Protein AF-A0A6P0I4C7-F1 (afdb_monomer_lite)

Secondary structure (DSSP, 8-state):
-HHHHHHHHHHHHHHHHHHHHHHHHHHHHHHHHHTT--S-HHHHHHHHHHHHHHHHHHHHHHHHHHHHHHHHHHHHHHHHHHHHHHHHHHHHHHHHTTT-S-TTGGGHHHHHHHHHHHHHHHHHHS-HHHHHHHHHHHHHHHHHHHHHHHTT-SGGG--TT---HHHHHHHHHHHHHHHHHHHHHHHHHHHHHHHHHHHHHHHHHHHHHHHHHHHHHHT--

Foldseek 3Di:
DVVVVVVVVVVVVVVVVVVVLVVLLVLLVLLLVVLVQDPDPLSVVLSVLSSVLLVVLVVLLVVLVVLLVVLVVLLVVLVVLLVCLVVVLVVLVVVVVVPPVDVVSVCSNVVSVVVSVVSVCVCVLDVSVVSNVLSVVLSVVSVVLNVCQSVVVDVLNPLNVDPDSVVSSVSSVSSSVVSSVVNVVSVVCSVVVVVVVNVVVVVVVVVVVVVVVVVVVVVVD

Structure (mmCIF, N/CA/C/O backbone):
data_AF-A0A6P0I4C7-F1
#
_entry.id   AF-A0A6P0I4C7-F1
#
loop_
_atom_site.group_PDB
_atom_site.id
_atom_site.type_symbol
_atom_site.label_atom_id
_atom_site.label_alt_id
_atom_site.label_comp_id
_atom_site.label_asym_id
_atom_site.label_entity_id
_atom_site.label_seq_id
_atom_site.pdbx_PDB_ins_code
_atom_site.Cartn_x
_atom_site.Cartn_y
_atom_site.Cartn_z
_atom_site.occupancy
_atom_site.B_iso_or_equiv
_atom_site.auth_seq_id
_atom_site.auth_comp_id
_atom_site.auth_asym_id
_atom_site.auth_atom_id
_atom_site.pdbx_PDB_model_num
ATOM 1 N N . PHE A 1 1 ? 16.450 1.595 28.516 1.00 70.50 1 PHE A N 1
ATOM 2 C CA . PHE A 1 1 ? 15.407 0.746 27.897 1.00 70.50 1 PHE A CA 1
ATOM 3 C C . PHE A 1 1 ? 14.773 1.360 26.647 1.00 70.50 1 PHE A C 1
ATOM 5 O O . PHE A 1 1 ? 14.849 0.726 25.605 1.00 70.50 1 PHE A O 1
ATOM 12 N N . ILE A 1 2 ? 14.229 2.585 26.688 1.00 78.19 2 ILE A N 1
ATOM 13 C CA . ILE A 1 2 ? 13.597 3.230 25.511 1.00 78.19 2 ILE A CA 1
ATOM 14 C C . ILE A 1 2 ? 14.575 3.403 24.336 1.00 78.19 2 ILE A C 1
ATOM 16 O O . ILE A 1 2 ? 14.236 3.060 23.210 1.00 78.19 2 ILE A O 1
ATOM 20 N N . PHE A 1 3 ? 15.813 3.837 24.595 1.00 83.62 3 PHE A N 1
ATOM 21 C CA . PHE A 1 3 ? 16.839 3.987 23.554 1.00 83.62 3 PHE A CA 1
ATOM 22 C C . PHE A 1 3 ? 17.173 2.666 22.837 1.00 83.62 3 PHE A C 1
ATOM 24 O O . PHE A 1 3 ? 17.192 2.624 21.614 1.00 83.62 3 PHE A O 1
ATOM 31 N N . LEU A 1 4 ? 17.349 1.566 23.581 1.00 80.75 4 LEU A N 1
ATOM 32 C CA . LEU A 1 4 ? 17.607 0.235 23.007 1.00 80.75 4 LEU A CA 1
ATOM 33 C C . LEU A 1 4 ? 16.419 -0.279 22.184 1.00 80.75 4 LEU A C 1
ATOM 35 O O . LEU A 1 4 ? 16.609 -0.869 21.124 1.00 80.75 4 LEU A O 1
ATOM 39 N N . TYR A 1 5 ? 15.192 -0.019 22.644 1.00 84.62 5 TYR A N 1
ATOM 40 C CA . TYR A 1 5 ? 13.978 -0.357 21.904 1.00 84.62 5 TYR A CA 1
ATOM 41 C C . TYR A 1 5 ? 13.869 0.434 20.590 1.00 84.62 5 TYR A C 1
ATOM 43 O O . TYR A 1 5 ? 13.580 -0.146 19.543 1.00 84.62 5 TYR A O 1
ATOM 51 N N . LEU A 1 6 ? 14.144 1.742 20.626 1.00 81.31 6 LEU A N 1
ATOM 52 C CA . LEU A 1 6 ? 14.145 2.594 19.435 1.00 81.31 6 LEU A CA 1
ATOM 53 C C . LEU A 1 6 ? 15.251 2.194 18.453 1.00 81.31 6 LEU A C 1
ATOM 55 O O . LEU A 1 6 ? 14.979 2.084 17.259 1.00 81.31 6 LEU A O 1
ATOM 59 N N . LEU A 1 7 ? 16.454 1.901 18.951 1.00 82.19 7 LEU A N 1
ATOM 60 C CA . LEU A 1 7 ? 17.586 1.471 18.134 1.00 82.19 7 LEU A CA 1
ATOM 61 C C . LEU A 1 7 ? 17.309 0.125 17.452 1.00 82.19 7 LEU A C 1
ATOM 63 O O . LEU A 1 7 ? 17.484 0.009 16.243 1.00 82.19 7 LEU A O 1
ATOM 67 N N . ASN A 1 8 ? 16.795 -0.868 18.186 1.00 82.94 8 ASN A N 1
ATOM 68 C CA . ASN A 1 8 ? 16.411 -2.164 17.617 1.00 82.94 8 ASN A CA 1
ATOM 69 C C . ASN A 1 8 ? 15.334 -2.004 16.531 1.00 82.94 8 ASN A C 1
ATOM 71 O O . ASN A 1 8 ? 15.443 -2.554 15.435 1.00 82.94 8 ASN A O 1
ATOM 75 N N . ARG A 1 9 ? 14.320 -1.173 16.795 1.00 77.75 9 ARG A N 1
ATOM 76 C CA . ARG A 1 9 ? 13.272 -0.870 15.817 1.00 77.75 9 ARG A CA 1
ATOM 77 C C . ARG A 1 9 ? 13.843 -0.206 14.561 1.00 77.75 9 ARG A C 1
ATOM 79 O O . ARG A 1 9 ? 13.437 -0.559 13.458 1.00 77.75 9 ARG A O 1
ATOM 86 N N . GLN A 1 10 ? 14.778 0.729 14.710 1.00 78.81 10 GLN A N 1
ATOM 87 C CA . GLN A 1 10 ? 15.405 1.420 13.584 1.00 78.81 10 GLN A CA 1
ATOM 88 C C . GLN A 1 10 ? 16.289 0.478 12.756 1.00 78.81 10 GLN A C 1
ATOM 90 O O . GLN A 1 10 ? 16.224 0.505 11.528 1.00 78.81 10 GLN A O 1
ATOM 95 N N . LEU A 1 11 ? 17.040 -0.411 13.408 1.00 76.44 11 LEU A N 1
ATOM 96 C CA . LEU A 1 11 ? 17.850 -1.431 12.738 1.00 76.44 11 LEU A CA 1
ATOM 97 C C . LEU A 1 11 ? 16.990 -2.399 11.919 1.00 76.44 11 LEU A C 1
ATOM 99 O O . LEU A 1 11 ? 17.310 -2.665 10.762 1.00 76.44 11 LEU A O 1
ATOM 103 N N . GLN A 1 12 ? 15.861 -2.863 12.462 1.00 76.38 12 GLN A N 1
ATOM 104 C CA . GLN A 1 12 ? 14.933 -3.723 11.720 1.00 76.38 12 GLN A CA 1
ATOM 105 C C . GLN A 1 12 ? 14.324 -3.023 10.498 1.00 76.38 12 GLN A C 1
ATOM 107 O O . GLN A 1 12 ? 14.185 -3.639 9.438 1.00 76.38 12 GLN A O 1
ATOM 112 N N . ILE A 1 13 ? 13.985 -1.735 10.622 1.00 80.31 13 ILE A N 1
ATOM 113 C CA . ILE A 1 13 ? 13.474 -0.934 9.501 1.00 80.31 13 ILE A CA 1
ATOM 114 C C . ILE A 1 13 ? 14.536 -0.824 8.402 1.00 80.31 13 ILE A C 1
ATOM 116 O O . ILE A 1 13 ? 14.233 -1.084 7.238 1.00 80.31 13 ILE A O 1
ATOM 120 N N . ASN A 1 14 ? 15.774 -0.495 8.775 1.00 75.75 14 ASN A N 1
ATOM 121 C CA . ASN A 1 14 ? 16.876 -0.333 7.830 1.00 75.75 14 ASN A CA 1
ATOM 122 C C . ASN A 1 14 ? 17.211 -1.648 7.117 1.00 75.75 14 ASN A C 1
ATOM 124 O O . ASN A 1 14 ? 17.322 -1.664 5.897 1.00 75.75 14 ASN A O 1
ATOM 128 N N . TYR A 1 15 ? 17.286 -2.762 7.849 1.00 72.00 15 TYR A N 1
ATOM 129 C CA . TYR A 1 15 ? 17.574 -4.075 7.270 1.00 72.00 15 TYR A CA 1
ATOM 130 C C . TYR A 1 15 ? 16.500 -4.516 6.266 1.00 72.00 15 TYR A C 1
ATOM 132 O O . TYR A 1 15 ? 16.805 -4.948 5.156 1.00 72.00 15 TYR A O 1
ATOM 140 N N . THR A 1 16 ? 15.227 -4.332 6.627 1.00 78.38 16 THR A N 1
ATOM 141 C CA . THR A 1 16 ? 14.104 -4.657 5.737 1.00 78.38 16 THR A CA 1
ATOM 142 C C . THR A 1 16 ? 14.121 -3.784 4.481 1.00 78.38 16 THR A C 1
ATOM 144 O O . THR A 1 16 ? 13.795 -4.265 3.398 1.00 78.38 16 THR A O 1
ATOM 147 N N . LYS A 1 17 ? 14.514 -2.510 4.607 1.00 80.69 17 LYS A N 1
ATOM 148 C CA . LYS A 1 17 ? 14.648 -1.593 3.471 1.00 80.69 17 LYS A CA 1
ATOM 149 C C . LYS A 1 17 ? 15.744 -2.055 2.509 1.00 80.69 17 LYS A C 1
ATOM 151 O O . LYS A 1 17 ? 15.470 -2.185 1.324 1.00 80.69 17 LYS A O 1
ATOM 156 N N . THR A 1 18 ? 16.926 -2.402 3.017 1.00 74.06 18 THR A N 1
ATOM 157 C CA . THR A 1 18 ? 18.046 -2.876 2.188 1.00 74.06 18 THR A CA 1
ATOM 158 C C . THR A 1 18 ? 17.711 -4.159 1.422 1.00 74.06 18 THR A C 1
ATOM 160 O O . THR A 1 18 ? 18.078 -4.285 0.258 1.00 74.06 18 THR A O 1
ATOM 163 N N . ILE A 1 19 ? 16.984 -5.100 2.037 1.00 78.12 19 ILE A N 1
ATOM 164 C CA . ILE A 1 19 ? 16.529 -6.325 1.351 1.00 78.12 19 ILE A CA 1
ATOM 165 C C . ILE A 1 19 ? 15.533 -6.006 0.232 1.00 78.12 19 ILE A C 1
ATOM 167 O O . ILE A 1 19 ? 15.574 -6.615 -0.832 1.00 78.12 19 ILE A O 1
ATOM 171 N N . LYS A 1 20 ? 14.623 -5.056 0.459 1.00 83.19 20 LYS A N 1
ATOM 172 C CA . LYS A 1 20 ? 13.663 -4.643 -0.570 1.00 83.19 20 LYS A CA 1
ATOM 173 C C . LYS A 1 20 ? 14.350 -3.936 -1.729 1.00 83.19 20 LYS A C 1
ATOM 175 O O . LYS A 1 20 ? 14.048 -4.241 -2.876 1.00 83.19 20 LYS A O 1
ATOM 180 N N . ASP A 1 21 ? 15.279 -3.031 -1.432 1.00 80.50 21 ASP A N 1
ATOM 181 C CA . ASP A 1 21 ? 16.041 -2.312 -2.452 1.00 80.50 21 ASP A CA 1
ATOM 182 C C . ASP A 1 21 ? 16.855 -3.302 -3.316 1.00 80.50 21 ASP A C 1
ATOM 184 O O . ASP A 1 21 ? 16.878 -3.177 -4.539 1.00 80.50 21 ASP A O 1
ATOM 188 N N . SER A 1 22 ? 17.437 -4.353 -2.720 1.00 78.44 22 SER A N 1
ATOM 189 C CA . SER A 1 22 ? 18.147 -5.388 -3.485 1.00 78.44 22 SER A CA 1
ATOM 190 C C . SER A 1 22 ? 17.223 -6.283 -4.323 1.00 78.44 22 SER A C 1
ATOM 192 O O . SER A 1 22 ? 17.582 -6.631 -5.449 1.00 78.44 22 SER A O 1
ATOM 194 N N . ASP A 1 23 ? 16.024 -6.623 -3.835 1.00 84.50 23 ASP A N 1
ATOM 195 C CA . ASP A 1 23 ? 15.021 -7.365 -4.618 1.00 84.50 23 ASP A CA 1
ATOM 196 C C . ASP A 1 23 ? 14.503 -6.543 -5.809 1.00 84.50 23 ASP A C 1
ATOM 198 O O . ASP A 1 23 ? 14.375 -7.062 -6.919 1.00 84.50 23 ASP A O 1
ATOM 202 N N . LEU A 1 24 ? 14.273 -5.240 -5.619 1.00 85.12 24 LEU A N 1
ATOM 203 C CA . LEU A 1 24 ? 13.885 -4.324 -6.696 1.00 85.12 24 LEU A CA 1
ATOM 204 C C . LEU A 1 24 ? 14.975 -4.210 -7.762 1.00 85.12 24 LEU A C 1
ATOM 206 O O . LEU A 1 24 ? 14.675 -4.312 -8.953 1.00 85.12 24 LEU A O 1
ATOM 210 N N . LEU A 1 25 ? 16.235 -4.076 -7.347 1.00 81.94 25 LEU A N 1
ATOM 211 C CA . LEU A 1 25 ? 17.374 -4.049 -8.261 1.00 81.94 25 LEU A CA 1
ATOM 212 C C . LEU A 1 25 ? 17.497 -5.366 -9.036 1.00 81.94 25 LEU A C 1
ATOM 214 O O . LEU A 1 25 ? 17.720 -5.359 -10.248 1.00 81.94 25 LEU A O 1
ATOM 218 N N . LYS A 1 26 ? 17.276 -6.506 -8.371 1.00 83.38 26 LYS A N 1
ATOM 219 C CA . LYS A 1 26 ? 17.231 -7.820 -9.023 1.00 83.38 26 LYS A CA 1
ATOM 220 C C . LYS A 1 26 ? 16.100 -7.898 -10.049 1.00 83.38 26 LYS A C 1
ATOM 222 O O . LYS A 1 26 ? 16.332 -8.387 -11.149 1.00 83.38 26 LYS A O 1
ATOM 227 N N . LYS A 1 27 ? 14.906 -7.391 -9.736 1.00 82.94 27 LYS A N 1
ATOM 228 C CA . LYS A 1 27 ? 13.758 -7.342 -10.661 1.00 82.94 27 LYS A CA 1
ATOM 229 C C . LYS A 1 27 ? 14.011 -6.432 -11.864 1.00 82.94 27 LYS A C 1
ATOM 231 O O . LYS A 1 27 ? 13.705 -6.827 -12.984 1.00 82.94 27 LYS A O 1
ATOM 236 N N . ALA A 1 28 ? 14.619 -5.266 -11.658 1.00 80.06 28 ALA A N 1
ATOM 237 C CA . ALA A 1 28 ? 15.010 -4.367 -12.744 1.00 80.06 28 ALA A CA 1
ATOM 238 C C . ALA A 1 28 ? 16.082 -5.001 -13.646 1.00 80.06 28 ALA A C 1
ATOM 240 O O . ALA A 1 28 ? 15.997 -4.936 -14.870 1.00 80.06 28 ALA A O 1
ATOM 241 N N . THR A 1 29 ? 17.046 -5.697 -13.042 1.00 77.75 29 THR A N 1
ATOM 242 C CA . THR A 1 29 ? 18.085 -6.435 -13.772 1.00 77.75 29 THR A CA 1
ATOM 243 C C . THR A 1 29 ? 17.492 -7.618 -14.541 1.00 77.75 29 THR A C 1
ATOM 245 O O . THR A 1 29 ? 17.863 -7.853 -15.685 1.00 77.75 29 THR A O 1
ATOM 248 N N . LEU A 1 30 ? 16.535 -8.348 -13.955 1.00 78.62 30 LEU A N 1
ATOM 249 C CA . LEU A 1 30 ? 15.786 -9.398 -14.652 1.00 78.62 30 LEU A CA 1
ATOM 250 C C . LEU A 1 30 ? 15.044 -8.828 -15.858 1.00 78.62 30 LEU A C 1
ATOM 252 O O . LEU A 1 30 ? 15.151 -9.396 -16.935 1.00 78.62 30 LEU A O 1
ATOM 256 N N . TYR A 1 31 ? 14.365 -7.692 -15.708 1.00 74.56 31 TYR A N 1
ATOM 257 C CA . TYR A 1 31 ? 13.727 -7.007 -16.828 1.00 74.56 31 TYR A CA 1
ATOM 258 C C . TYR A 1 31 ? 14.744 -6.699 -17.942 1.00 74.56 31 TYR A C 1
ATOM 260 O O . TYR A 1 31 ? 14.535 -7.112 -19.078 1.00 74.56 31 TYR A O 1
ATOM 268 N N . GLY A 1 32 ? 15.894 -6.094 -17.620 1.00 71.88 32 GLY A N 1
ATOM 269 C CA . GLY A 1 32 ? 16.967 -5.845 -18.595 1.00 71.88 32 GLY A CA 1
ATOM 270 C C . GLY A 1 32 ? 17.495 -7.117 -19.281 1.00 71.88 32 GLY A C 1
ATOM 271 O O . GLY A 1 32 ? 17.650 -7.146 -20.502 1.00 71.88 32 GLY A O 1
ATOM 272 N N . ASN A 1 33 ? 17.694 -8.195 -18.516 1.00 71.31 33 ASN A N 1
ATOM 273 C CA . ASN A 1 33 ? 18.202 -9.477 -19.012 1.00 71.31 33 ASN A CA 1
ATOM 274 C C . ASN A 1 33 ? 17.204 -10.207 -19.920 1.00 71.31 33 ASN A C 1
ATOM 276 O O . ASN A 1 33 ? 17.588 -10.704 -20.977 1.00 71.31 33 ASN A O 1
ATOM 280 N N . VAL A 1 34 ? 15.925 -10.272 -19.531 1.00 68.25 34 VAL A N 1
ATOM 281 C CA . VAL A 1 34 ? 14.869 -10.916 -20.336 1.00 68.25 34 VAL A CA 1
ATOM 282 C C . VAL A 1 34 ? 14.690 -10.167 -21.665 1.00 68.25 34 VAL A C 1
ATOM 284 O O . VAL A 1 34 ? 14.342 -10.765 -22.679 1.00 68.25 34 VAL A O 1
ATOM 287 N N . LEU A 1 35 ? 15.009 -8.874 -21.698 1.00 66.19 35 LEU A N 1
ATOM 288 C CA . LEU A 1 35 ? 14.927 -8.040 -22.895 1.00 66.19 35 LEU A CA 1
ATOM 289 C C . LEU A 1 35 ? 16.166 -8.084 -23.800 1.00 66.19 35 LEU A C 1
ATOM 291 O O . LEU A 1 35 ? 16.169 -7.418 -24.841 1.00 66.19 35 LEU A O 1
ATOM 295 N N . GLN A 1 36 ? 17.204 -8.844 -23.425 1.00 64.50 36 GLN A N 1
ATOM 296 C CA . GLN A 1 36 ? 18.492 -8.885 -24.131 1.00 64.50 36 GLN A CA 1
ATOM 297 C C . GLN A 1 36 ? 19.019 -7.474 -24.434 1.00 64.50 36 GLN A C 1
ATOM 299 O O . GLN A 1 36 ? 19.521 -7.196 -25.524 1.00 64.50 36 GLN A O 1
ATOM 304 N N . LEU A 1 37 ? 18.820 -6.547 -23.495 1.00 63.94 37 LEU A N 1
ATOM 305 C CA . LEU A 1 37 ? 19.334 -5.195 -23.618 1.00 63.94 37 LEU A CA 1
ATOM 306 C C . LEU A 1 37 ? 20.866 -5.292 -23.521 1.00 63.94 37 LEU A C 1
ATOM 308 O O . LEU A 1 37 ? 21.407 -5.587 -22.460 1.00 63.94 37 LEU A O 1
ATOM 312 N N . GLU A 1 38 ? 21.564 -5.105 -24.644 1.00 60.22 38 GLU A N 1
ATOM 313 C CA . GLU A 1 38 ? 23.033 -5.092 -24.707 1.00 60.22 38 GLU A CA 1
ATOM 314 C C . GLU A 1 38 ? 23.601 -4.050 -23.721 1.00 60.22 38 GLU A C 1
ATOM 316 O O . GLU A 1 38 ? 22.887 -3.122 -23.337 1.00 60.22 38 GLU A O 1
ATOM 321 N N . ASN A 1 39 ? 24.867 -4.151 -23.300 1.00 61.12 39 ASN A N 1
ATOM 322 C CA . ASN A 1 39 ? 25.491 -3.203 -22.359 1.00 61.12 39 ASN A CA 1
ATOM 323 C C . ASN A 1 39 ? 25.765 -1.825 -23.008 1.00 61.12 39 ASN A C 1
ATOM 325 O O . ASN A 1 39 ? 26.899 -1.361 -23.082 1.00 61.12 39 ASN A O 1
ATOM 329 N N . SER A 1 40 ? 24.714 -1.177 -23.503 1.00 64.19 40 SER A N 1
ATOM 330 C CA . SER A 1 40 ? 24.703 0.169 -24.058 1.00 64.19 40 SER A CA 1
ATOM 331 C C . SER A 1 40 ? 24.326 1.177 -22.964 1.00 64.19 40 SER A C 1
ATOM 333 O O . SER A 1 40 ? 23.489 0.867 -22.108 1.00 64.19 40 SER A O 1
ATOM 335 N N . PRO A 1 41 ? 24.875 2.406 -22.981 1.00 66.31 41 PRO A N 1
ATOM 336 C CA . PRO A 1 41 ? 24.501 3.468 -22.045 1.00 66.31 41 PRO A CA 1
ATOM 337 C C . PRO A 1 41 ? 22.988 3.729 -21.969 1.00 66.31 41 PRO A C 1
ATOM 339 O O . PRO A 1 41 ? 22.468 4.036 -20.898 1.00 66.31 41 PRO A O 1
ATOM 342 N N . GLU A 1 42 ? 22.268 3.563 -23.082 1.00 68.25 42 GLU A N 1
ATOM 343 C CA . GLU A 1 42 ? 20.809 3.715 -23.132 1.00 68.25 42 GLU A CA 1
ATOM 344 C C . GLU A 1 42 ? 20.080 2.629 -22.326 1.00 68.25 42 GLU A C 1
ATOM 346 O O . GLU A 1 42 ? 19.106 2.896 -21.624 1.00 68.25 42 GLU A O 1
ATOM 351 N N . ASN A 1 43 ? 20.603 1.409 -22.346 1.00 70.50 43 ASN A N 1
ATOM 352 C CA . ASN A 1 43 ? 20.012 0.259 -21.673 1.00 70.50 43 ASN A CA 1
ATOM 353 C C . ASN A 1 43 ? 20.226 0.300 -20.154 1.00 70.50 43 ASN A C 1
ATOM 355 O O . ASN A 1 43 ? 19.359 -0.114 -19.376 1.00 70.50 43 ASN A O 1
ATOM 359 N N . ILE A 1 44 ? 21.346 0.886 -19.727 1.00 76.31 44 ILE A N 1
ATOM 360 C CA . ILE A 1 44 ? 21.611 1.210 -18.322 1.00 76.31 44 ILE A CA 1
ATOM 361 C C . ILE A 1 44 ? 20.592 2.246 -17.822 1.00 76.31 44 ILE A C 1
ATOM 363 O O . ILE A 1 44 ? 20.026 2.068 -16.744 1.00 76.31 44 ILE A O 1
ATOM 367 N N . GLN A 1 45 ? 20.297 3.283 -18.615 1.00 81.00 45 GLN A N 1
ATOM 368 C CA . GLN A 1 45 ? 19.279 4.281 -18.262 1.00 81.00 45 GLN A CA 1
ATOM 369 C C . GLN A 1 45 ? 17.880 3.662 -18.166 1.00 81.00 45 GLN A C 1
ATOM 371 O O . GLN A 1 45 ? 17.184 3.894 -17.181 1.00 81.00 45 GLN A O 1
ATOM 376 N N . ILE A 1 46 ? 17.492 2.812 -19.121 1.00 79.88 46 ILE A N 1
ATOM 377 C CA . ILE A 1 46 ? 16.202 2.102 -19.091 1.00 79.88 46 ILE A CA 1
ATOM 378 C C . ILE A 1 46 ? 16.085 1.236 -17.830 1.00 79.88 46 ILE A C 1
ATOM 380 O O . ILE A 1 46 ? 15.051 1.247 -17.167 1.00 79.88 46 ILE A O 1
ATOM 384 N N . THR A 1 47 ? 17.149 0.527 -17.448 1.00 80.62 47 THR A N 1
ATOM 385 C CA . THR A 1 47 ? 17.158 -0.293 -16.224 1.00 80.62 47 THR A CA 1
ATOM 386 C C . THR A 1 47 ? 16.972 0.564 -14.966 1.00 80.62 47 THR A C 1
ATOM 388 O O . THR A 1 47 ? 16.211 0.192 -14.074 1.00 80.62 47 THR A O 1
ATOM 391 N N . GLN A 1 48 ? 17.589 1.748 -14.912 1.00 84.25 48 GLN A N 1
ATOM 392 C CA . GLN A 1 48 ? 17.395 2.706 -13.816 1.00 84.25 48 GLN A CA 1
ATOM 393 C C . GLN A 1 48 ? 15.977 3.298 -13.790 1.00 84.25 48 GLN A C 1
ATOM 395 O O . GLN A 1 48 ? 15.411 3.513 -12.717 1.00 84.25 48 GLN A O 1
ATOM 400 N N . GLU A 1 49 ? 15.382 3.581 -14.950 1.00 86.06 49 GLU A N 1
ATOM 401 C CA . GLU A 1 49 ? 13.994 4.048 -15.050 1.00 86.06 49 GLU A CA 1
ATOM 402 C C . GLU A 1 49 ? 13.008 2.976 -14.568 1.00 86.06 49 GLU A C 1
ATOM 404 O O . GLU A 1 49 ? 12.078 3.279 -13.816 1.00 86.06 49 GLU A O 1
ATOM 409 N N . VAL A 1 50 ? 13.257 1.714 -14.922 1.00 86.31 50 VAL A N 1
ATOM 410 C CA . VAL A 1 50 ? 12.503 0.551 -14.436 1.00 86.31 50 VAL A CA 1
ATOM 411 C C . VAL A 1 50 ? 12.631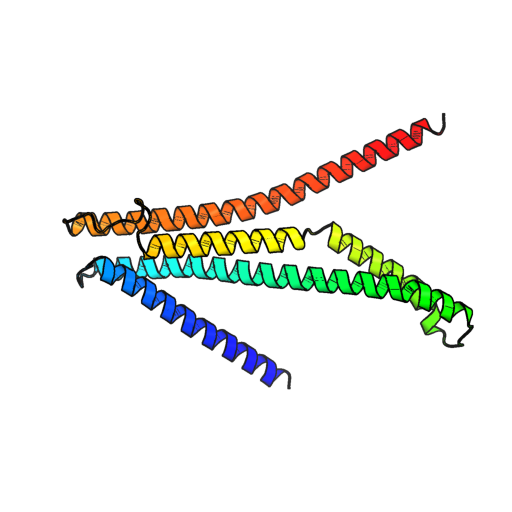 0.417 -12.925 1.00 86.31 50 VAL A C 1
ATOM 413 O O . VAL A 1 50 ? 11.620 0.269 -12.242 1.00 86.31 50 VAL A O 1
ATOM 416 N N . GLU A 1 51 ? 13.846 0.514 -12.382 1.00 87.44 51 GLU A N 1
ATOM 417 C CA . GLU A 1 51 ? 14.079 0.473 -10.938 1.00 87.44 51 GLU A CA 1
ATOM 418 C C . GLU A 1 51 ? 13.275 1.564 -10.219 1.00 87.44 51 GLU A C 1
ATOM 420 O O . GLU A 1 51 ? 12.564 1.270 -9.259 1.00 87.44 51 GLU A O 1
ATOM 425 N N . LYS A 1 52 ? 13.306 2.807 -10.716 1.00 88.50 52 LYS A N 1
ATOM 426 C CA . LYS A 1 52 ? 12.528 3.921 -10.148 1.00 88.50 52 LYS A CA 1
ATOM 427 C C . LYS A 1 52 ? 11.023 3.663 -10.204 1.00 88.50 52 LYS A C 1
ATOM 429 O O . LYS A 1 52 ? 10.335 3.913 -9.215 1.00 88.50 52 LYS A O 1
ATOM 434 N N . ALA A 1 53 ? 10.508 3.146 -11.318 1.00 88.12 53 ALA A N 1
ATOM 435 C CA . ALA A 1 53 ? 9.088 2.835 -11.469 1.00 88.12 53 ALA A CA 1
ATOM 436 C C . ALA A 1 53 ? 8.641 1.697 -10.530 1.00 88.12 53 ALA A C 1
ATOM 438 O O . ALA A 1 53 ? 7.593 1.786 -9.879 1.00 88.12 53 ALA A O 1
ATOM 439 N N . LEU A 1 54 ? 9.456 0.646 -10.404 1.00 89.19 54 LEU A N 1
ATOM 440 C CA . LEU A 1 54 ? 9.220 -0.451 -9.465 1.00 89.19 54 LEU A CA 1
ATOM 441 C C . LEU A 1 54 ? 9.301 0.035 -8.013 1.00 89.19 54 LEU A C 1
ATOM 443 O O . LEU A 1 54 ? 8.468 -0.353 -7.198 1.00 89.19 54 LEU A O 1
ATOM 447 N N . ARG A 1 55 ? 10.253 0.920 -7.699 1.00 89.94 55 ARG A N 1
ATOM 448 C CA . ARG A 1 55 ? 10.422 1.523 -6.372 1.00 89.94 55 ARG A CA 1
ATOM 449 C C . ARG A 1 55 ? 9.223 2.377 -5.980 1.00 89.94 55 ARG A C 1
ATOM 451 O O . ARG A 1 55 ? 8.698 2.194 -4.888 1.00 89.94 55 ARG A O 1
ATOM 458 N N . TYR A 1 56 ? 8.750 3.237 -6.880 1.00 89.62 56 TYR A N 1
ATOM 459 C CA . TYR A 1 56 ? 7.530 4.020 -6.681 1.00 89.62 56 TYR A CA 1
ATOM 460 C C . TYR A 1 56 ? 6.329 3.119 -6.358 1.00 89.62 56 TYR A C 1
ATOM 462 O O . TYR A 1 56 ? 5.647 3.305 -5.350 1.00 89.62 56 TYR A O 1
ATOM 470 N N . THR A 1 57 ? 6.123 2.075 -7.164 1.00 90.12 57 THR A N 1
ATOM 471 C CA . THR A 1 57 ? 5.030 1.111 -6.961 1.00 90.12 57 THR A CA 1
ATOM 472 C C . THR A 1 57 ? 5.170 0.365 -5.630 1.00 90.12 57 THR A C 1
ATOM 474 O O . THR A 1 57 ? 4.186 0.152 -4.925 1.00 90.12 57 THR A O 1
ATOM 477 N N . GLN A 1 58 ? 6.394 0.005 -5.240 1.00 89.88 58 GLN A N 1
ATOM 478 C CA . GLN A 1 58 ? 6.666 -0.673 -3.974 1.00 89.88 58 GLN A CA 1
ATOM 479 C C . GLN A 1 58 ? 6.402 0.222 -2.758 1.00 89.88 58 GLN A C 1
ATOM 481 O O . GLN A 1 58 ? 5.889 -0.265 -1.749 1.00 89.88 58 GLN A O 1
ATOM 486 N N . GLU A 1 59 ? 6.733 1.512 -2.841 1.00 89.50 59 GLU A N 1
ATOM 487 C CA . GLU A 1 59 ? 6.437 2.489 -1.789 1.00 89.50 59 GLU A CA 1
ATOM 488 C C . GLU A 1 59 ? 4.924 2.641 -1.594 1.00 89.50 59 GLU A C 1
ATOM 490 O O . GLU A 1 59 ? 4.446 2.547 -0.462 1.00 89.50 59 GLU A O 1
ATOM 495 N N . LEU A 1 60 ? 4.159 2.735 -2.688 1.00 87.56 60 LEU A N 1
ATOM 496 C CA . LEU A 1 60 ? 2.693 2.706 -2.659 1.00 87.56 60 LEU A CA 1
ATOM 497 C C . LEU A 1 60 ? 2.156 1.430 -1.995 1.00 87.56 60 LEU A C 1
ATOM 499 O O . LEU A 1 60 ? 1.340 1.509 -1.075 1.00 87.56 60 LEU A O 1
ATOM 503 N N . ILE A 1 61 ? 2.628 0.252 -2.418 1.00 89.12 61 ILE A N 1
ATOM 504 C CA . ILE A 1 61 ? 2.233 -1.040 -1.830 1.00 89.12 61 ILE A CA 1
ATOM 505 C C . ILE A 1 61 ? 2.507 -1.053 -0.323 1.00 89.12 61 ILE A C 1
ATOM 507 O O . ILE A 1 61 ? 1.655 -1.466 0.469 1.00 89.12 61 ILE A O 1
ATOM 511 N N . ASP A 1 62 ? 3.690 -0.608 0.095 1.00 88.88 62 ASP A N 1
ATOM 512 C CA . ASP A 1 62 ? 4.078 -0.572 1.501 1.00 88.88 62 ASP A CA 1
ATOM 513 C C . ASP A 1 62 ? 3.202 0.379 2.315 1.00 88.88 62 ASP A C 1
ATOM 515 O O . ASP A 1 62 ? 2.814 0.050 3.442 1.00 88.88 62 ASP A O 1
ATOM 519 N N . ASP A 1 63 ? 2.859 1.536 1.762 1.00 86.62 63 ASP A N 1
ATOM 520 C CA . ASP A 1 63 ? 1.994 2.500 2.426 1.00 86.62 63 ASP A CA 1
ATOM 521 C C . ASP A 1 63 ? 0.563 1.983 2.549 1.00 86.62 63 ASP A C 1
ATOM 523 O O . ASP A 1 63 ? 0.005 2.022 3.650 1.00 86.62 63 ASP A O 1
ATOM 527 N N . TYR A 1 64 ? 0.003 1.353 1.516 1.00 86.50 64 TYR A N 1
ATOM 528 C CA . TYR A 1 64 ? -1.298 0.692 1.635 1.00 86.50 64 TYR A CA 1
ATOM 529 C C . TYR A 1 64 ? -1.268 -0.502 2.601 1.00 86.50 64 TYR A C 1
ATOM 531 O O . TYR A 1 64 ? -2.199 -0.666 3.393 1.00 86.50 64 TYR A O 1
ATOM 539 N N . LYS A 1 65 ? -0.182 -1.287 2.663 1.00 87.81 65 LYS A N 1
ATOM 540 C CA . LYS A 1 65 ? -0.002 -2.344 3.681 1.00 87.81 65 LYS A CA 1
ATOM 541 C C . LYS A 1 65 ? 0.026 -1.774 5.102 1.00 87.81 65 LYS A C 1
ATOM 543 O O . LYS A 1 65 ? -0.557 -2.375 6.014 1.00 87.81 65 LYS A O 1
ATOM 548 N N . LYS A 1 66 ? 0.680 -0.627 5.316 1.00 86.62 66 LYS A N 1
ATOM 549 C CA . LYS A 1 66 ? 0.679 0.079 6.609 1.00 86.62 66 LYS A CA 1
ATOM 550 C C . LYS A 1 66 ? -0.712 0.605 6.942 1.00 86.62 66 LYS A C 1
ATOM 552 O O . LYS A 1 66 ? -1.158 0.398 8.070 1.00 86.62 66 LYS A O 1
ATOM 557 N N . THR A 1 67 ? -1.395 1.234 5.989 1.00 82.44 67 THR A N 1
ATOM 558 C CA . THR A 1 67 ? -2.767 1.737 6.144 1.00 82.44 67 THR A CA 1
ATOM 559 C C . THR A 1 67 ? -3.712 0.605 6.521 1.00 82.44 67 THR A C 1
ATOM 561 O O . THR A 1 67 ? -4.368 0.690 7.555 1.00 82.44 67 THR A O 1
ATOM 564 N N . ARG A 1 68 ? -3.664 -0.519 5.796 1.00 83.62 68 ARG A N 1
ATOM 565 C CA . ARG A 1 68 ? -4.398 -1.754 6.103 1.00 83.62 68 ARG A CA 1
ATOM 566 C C . ARG A 1 68 ? -4.171 -2.214 7.546 1.00 83.62 68 ARG A C 1
ATOM 568 O O . ARG A 1 68 ? -5.124 -2.484 8.272 1.00 83.62 68 ARG A O 1
ATOM 575 N N . LYS A 1 69 ? -2.910 -2.287 7.993 1.00 82.75 69 LYS A N 1
ATOM 576 C CA . LYS A 1 69 ? -2.565 -2.727 9.358 1.00 82.75 69 LYS A CA 1
ATOM 577 C C . LYS A 1 69 ? -3.053 -1.746 10.426 1.00 82.75 69 LYS A C 1
ATOM 579 O O . LYS A 1 69 ? -3.569 -2.184 11.450 1.00 82.75 69 LYS A O 1
ATOM 584 N N . LYS A 1 70 ? -2.887 -0.439 10.203 1.00 79.19 70 LYS A N 1
ATOM 585 C CA . LYS A 1 70 ? -3.345 0.606 11.130 1.00 79.19 70 LYS A CA 1
ATOM 586 C C . LYS A 1 70 ? -4.867 0.609 11.249 1.00 79.19 70 LYS A C 1
ATOM 588 O O . LYS A 1 70 ? -5.357 0.559 12.370 1.00 79.19 70 LYS A O 1
ATOM 593 N N . ALA A 1 71 ? -5.579 0.592 10.122 1.00 76.94 71 ALA A N 1
ATOM 594 C CA . ALA A 1 71 ? -7.039 0.549 10.056 1.00 76.94 71 ALA A CA 1
ATOM 595 C C . ALA A 1 71 ? -7.603 -0.687 10.775 1.00 76.94 71 ALA A C 1
ATOM 597 O O . ALA A 1 71 ? -8.498 -0.583 11.607 1.00 76.94 71 ALA A O 1
ATOM 598 N N . ARG A 1 72 ? -6.999 -1.858 10.547 1.00 80.31 72 ARG A N 1
ATOM 599 C CA . ARG A 1 72 ? -7.382 -3.085 11.249 1.00 80.31 72 ARG A CA 1
ATOM 600 C C . ARG A 1 72 ? -7.136 -2.999 12.757 1.00 80.31 72 ARG A C 1
ATOM 602 O O . ARG A 1 72 ? -7.995 -3.378 13.544 1.00 80.31 72 ARG A O 1
ATOM 609 N N . ASN A 1 73 ? -5.967 -2.508 13.167 1.00 82.31 73 ASN A N 1
ATOM 610 C CA . ASN A 1 73 ? -5.641 -2.386 14.585 1.00 82.31 73 ASN A CA 1
ATOM 611 C C . ASN A 1 73 ? -6.567 -1.394 15.295 1.00 82.31 73 ASN A C 1
ATOM 613 O O . ASN A 1 73 ? -7.052 -1.714 16.372 1.00 82.31 73 ASN A O 1
ATOM 617 N N . ILE A 1 74 ? -6.824 -0.219 14.709 1.00 80.81 74 ILE A N 1
ATOM 618 C CA . ILE A 1 74 ? -7.703 0.778 15.329 1.00 80.81 74 ILE A CA 1
ATOM 619 C C . ILE A 1 74 ? -9.137 0.254 15.426 1.00 80.81 74 ILE A C 1
ATOM 621 O O . ILE A 1 74 ? -9.735 0.372 16.489 1.00 80.81 74 ILE A O 1
ATOM 625 N N . TYR A 1 75 ? -9.638 -0.414 14.381 1.00 79.62 75 TYR A N 1
ATOM 626 C CA . TYR A 1 75 ? -10.964 -1.028 14.384 1.00 79.62 75 TYR A CA 1
ATOM 627 C C . TYR A 1 75 ? -11.118 -2.023 15.539 1.00 79.62 75 TYR A C 1
ATOM 629 O O . TYR A 1 75 ? -12.018 -1.872 16.360 1.00 79.62 75 TYR A O 1
ATOM 637 N N . TYR A 1 76 ? -10.200 -2.987 15.671 1.00 79.94 76 TYR A N 1
ATOM 638 C CA . TYR A 1 76 ? -10.292 -3.984 16.740 1.00 79.94 76 TYR A CA 1
ATOM 639 C C . TYR A 1 76 ? -10.031 -3.412 18.137 1.00 79.94 76 TYR A C 1
ATOM 641 O O . TYR A 1 76 ? -10.652 -3.870 19.091 1.00 79.94 76 TYR A O 1
ATOM 649 N N . ILE A 1 77 ? -9.153 -2.412 18.282 1.00 82.44 77 ILE A N 1
ATOM 650 C CA . ILE A 1 77 ? -8.927 -1.738 19.571 1.00 82.44 77 ILE A CA 1
ATOM 651 C C . ILE A 1 77 ? -10.194 -1.004 20.011 1.00 82.44 77 ILE A C 1
ATOM 653 O O . ILE A 1 77 ? -10.612 -1.154 21.158 1.00 82.44 77 ILE A O 1
ATOM 657 N N . LEU A 1 78 ? -10.813 -0.238 19.109 1.00 77.69 78 LEU A N 1
ATOM 658 C CA . LEU A 1 78 ? -12.044 0.487 19.404 1.00 77.69 78 LEU A CA 1
ATOM 659 C C . LEU A 1 78 ? -13.191 -0.490 19.681 1.00 77.69 78 LEU A C 1
ATOM 661 O O .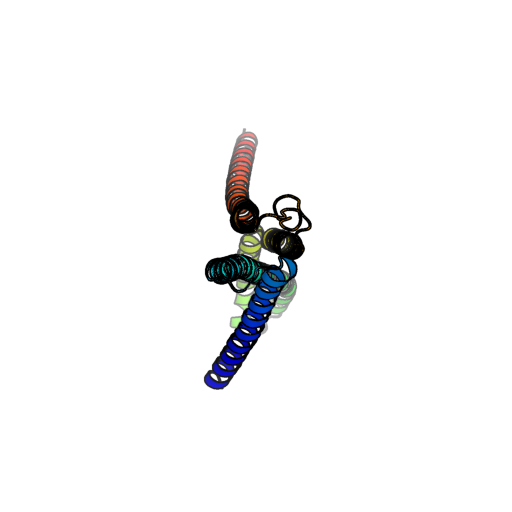 LEU A 1 78 ? -13.873 -0.335 20.685 1.00 77.69 78 LEU A O 1
ATOM 665 N N . GLN A 1 79 ? -13.360 -1.533 18.864 1.00 77.94 79 GLN A N 1
ATOM 666 C CA . GLN A 1 79 ? -14.416 -2.533 19.045 1.00 77.94 79 GLN A CA 1
ATOM 667 C C . GLN A 1 79 ? -14.275 -3.286 20.373 1.00 77.94 79 GLN A C 1
ATOM 669 O O . GLN A 1 79 ? -15.252 -3.430 21.107 1.00 77.94 79 GLN A O 1
ATOM 674 N N . LEU A 1 80 ? -13.062 -3.728 20.716 1.00 82.56 80 LEU A N 1
ATOM 675 C CA . LEU A 1 80 ? -12.800 -4.381 21.997 1.00 82.56 80 LEU A CA 1
ATOM 676 C C . LEU A 1 80 ? -13.023 -3.413 23.165 1.00 82.56 80 LEU A C 1
ATOM 678 O O . LEU A 1 80 ? -13.622 -3.798 24.166 1.00 82.56 80 LEU A O 1
ATOM 682 N N . GLY A 1 81 ? -12.604 -2.153 23.018 1.00 80.38 81 GLY A N 1
ATOM 683 C CA . GLY A 1 81 ? -12.893 -1.087 23.973 1.00 80.38 81 GLY A CA 1
ATOM 684 C C . GLY A 1 81 ? -14.394 -0.931 24.205 1.00 80.38 81 GLY A C 1
ATOM 685 O O . GLY A 1 81 ? -14.836 -0.996 25.347 1.00 80.38 81 GLY A O 1
ATOM 686 N N . THR A 1 82 ? -15.190 -0.815 23.141 1.00 76.88 82 THR A N 1
ATOM 687 C CA . THR A 1 82 ? -16.651 -0.701 23.232 1.00 76.88 82 THR A CA 1
ATOM 688 C C . THR A 1 82 ? -17.272 -1.900 23.938 1.00 76.88 82 THR A C 1
ATOM 690 O O . THR A 1 82 ? -18.114 -1.708 24.810 1.00 76.88 82 THR A O 1
ATOM 693 N N . ILE A 1 83 ? -16.843 -3.127 23.622 1.00 79.50 83 ILE A N 1
ATOM 694 C CA . ILE A 1 83 ? -17.352 -4.344 24.273 1.00 79.50 83 ILE A CA 1
ATOM 695 C C . ILE A 1 83 ? -17.016 -4.343 25.768 1.00 79.50 83 ILE A C 1
ATOM 697 O O . ILE A 1 83 ? -17.894 -4.600 26.590 1.00 79.50 83 ILE A O 1
ATOM 701 N N . ILE A 1 84 ? -15.772 -4.022 26.135 1.00 79.81 84 ILE A N 1
ATOM 702 C CA . ILE A 1 84 ? -15.343 -3.974 27.538 1.00 79.81 84 ILE A CA 1
ATOM 703 C C . ILE A 1 84 ? -16.106 -2.879 28.283 1.00 79.81 84 ILE A C 1
ATOM 705 O O . ILE A 1 84 ? -16.707 -3.157 29.315 1.00 79.81 84 ILE A O 1
ATOM 709 N N . PHE A 1 85 ? -16.138 -1.651 27.764 1.00 72.81 85 PHE A N 1
ATOM 710 C CA . PHE A 1 85 ? -16.836 -0.547 28.420 1.00 72.81 85 PHE A CA 1
ATOM 711 C C . PHE A 1 85 ? -18.343 -0.806 28.523 1.00 72.81 85 PHE A C 1
ATOM 713 O O . PHE A 1 85 ? -18.925 -0.548 29.574 1.00 72.81 85 PHE A O 1
ATOM 720 N N . SER A 1 86 ? -18.971 -1.386 27.497 1.00 72.31 86 SER A N 1
ATOM 721 C CA . SER A 1 86 ? -20.385 -1.772 27.539 1.00 72.31 86 SER A CA 1
ATOM 722 C C . SER A 1 86 ? -20.652 -2.879 28.564 1.00 72.31 86 SER A C 1
ATOM 724 O O . SER A 1 86 ? -21.558 -2.735 29.378 1.00 72.31 86 SER A O 1
ATOM 726 N N . GLY A 1 87 ? -19.841 -3.942 28.596 1.00 74.75 87 GLY A N 1
ATOM 727 C CA . GLY A 1 87 ? -20.023 -5.074 29.514 1.00 74.75 87 GLY A CA 1
ATOM 728 C C . GLY A 1 87 ? -19.665 -4.772 30.973 1.00 74.75 87 GLY A C 1
ATOM 729 O O . GLY A 1 87 ? -20.282 -5.313 31.888 1.00 74.75 87 GLY A O 1
ATOM 730 N N . VAL A 1 88 ? -18.706 -3.875 31.211 1.00 77.19 88 VAL A N 1
ATOM 731 C CA . VAL A 1 88 ? -18.325 -3.429 32.560 1.00 77.19 88 VAL A CA 1
ATOM 732 C C . VAL A 1 88 ? -19.397 -2.516 33.161 1.00 77.19 88 VAL A C 1
ATOM 734 O O . VAL A 1 88 ? -19.581 -2.526 34.375 1.00 77.19 88 VAL A O 1
ATOM 737 N N . THR A 1 89 ? -20.153 -1.784 32.335 1.00 70.44 89 THR A N 1
ATOM 738 C CA . THR A 1 89 ? -21.150 -0.803 32.797 1.00 70.44 89 THR A CA 1
ATOM 739 C C . THR A 1 89 ? -22.236 -1.419 33.705 1.00 70.44 89 THR A C 1
ATOM 741 O O . THR A 1 89 ? -22.409 -0.909 34.813 1.00 70.44 89 THR A O 1
ATOM 744 N N . PRO A 1 90 ? -22.928 -2.528 33.355 1.00 71.94 90 PRO A N 1
ATOM 745 C CA . PRO A 1 90 ? -23.893 -3.171 34.254 1.00 71.94 90 PRO A CA 1
ATOM 746 C C . PRO A 1 90 ? -23.277 -3.646 35.575 1.00 71.94 90 PRO A C 1
ATOM 748 O O . PRO A 1 90 ? -23.877 -3.472 36.631 1.00 71.94 90 PRO A O 1
ATOM 751 N N . ILE A 1 91 ? -22.067 -4.213 35.529 1.00 73.44 91 ILE A N 1
ATOM 752 C CA . ILE A 1 91 ? -21.364 -4.732 36.713 1.00 73.44 91 ILE A CA 1
ATOM 753 C C . ILE A 1 91 ? -21.047 -3.583 37.676 1.00 73.44 91 ILE A C 1
ATOM 755 O O . ILE A 1 91 ? -21.299 -3.679 38.873 1.00 73.44 91 ILE A O 1
ATOM 759 N N . LEU A 1 92 ? -20.561 -2.467 37.140 1.00 67.25 92 LEU A N 1
ATOM 760 C CA . LEU A 1 92 ? -20.284 -1.242 37.885 1.00 67.25 92 LEU A CA 1
ATOM 761 C C . LEU A 1 92 ? -21.529 -0.654 38.544 1.00 67.25 92 LEU A C 1
ATOM 763 O O . LEU A 1 92 ? -21.462 -0.245 39.698 1.00 67.25 92 LEU A O 1
ATOM 767 N N . VAL A 1 93 ? -22.659 -0.633 37.832 1.00 69.88 93 VAL A N 1
ATOM 768 C CA . VAL A 1 93 ? -23.941 -0.159 38.375 1.00 69.88 93 VAL A CA 1
ATOM 769 C C . VAL A 1 93 ? -24.403 -1.036 39.543 1.00 69.88 93 VAL A C 1
ATOM 771 O O . VAL A 1 93 ? -24.993 -0.528 40.494 1.00 69.88 93 VAL A O 1
ATOM 774 N N . LEU A 1 94 ? -24.125 -2.343 39.512 1.00 70.06 94 LEU A N 1
ATOM 775 C CA . LEU A 1 94 ? -24.408 -3.238 40.637 1.00 70.06 94 LEU A CA 1
ATOM 776 C C . LEU A 1 94 ? -23.437 -3.031 41.811 1.00 70.06 94 LEU A C 1
ATOM 778 O O . LEU A 1 94 ? -23.872 -3.069 42.958 1.00 70.06 94 LEU A O 1
ATOM 782 N N . VAL A 1 95 ? -22.149 -2.791 41.546 1.00 69.62 95 VAL A N 1
ATOM 783 C CA . VAL A 1 95 ? -21.136 -2.538 42.588 1.00 69.62 95 VAL A CA 1
ATOM 784 C C . VAL A 1 95 ? -21.356 -1.193 43.285 1.00 69.62 95 VAL A C 1
ATOM 786 O O . VAL A 1 95 ? -21.216 -1.117 44.502 1.00 69.62 95 VAL A O 1
ATOM 789 N N . ASP A 1 96 ? -21.772 -0.150 42.562 1.00 64.19 96 ASP A N 1
ATOM 790 C CA . ASP A 1 96 ? -22.101 1.154 43.159 1.00 64.19 96 ASP A CA 1
ATOM 791 C C . ASP A 1 96 ? -23.289 1.054 44.138 1.00 64.19 96 ASP A C 1
ATOM 793 O O . ASP A 1 96 ? -23.302 1.696 45.188 1.00 64.19 96 ASP A O 1
ATOM 797 N N . LYS A 1 97 ? -24.243 0.153 43.864 1.00 65.94 97 LYS A N 1
ATOM 798 C CA . LYS A 1 97 ? -25.353 -0.161 44.781 1.00 65.94 97 LYS A CA 1
ATOM 799 C C . LYS A 1 97 ? -24.933 -0.930 46.037 1.00 65.94 97 LYS A C 1
ATOM 801 O O . LYS A 1 97 ? -25.719 -0.988 46.976 1.00 65.94 97 LYS A O 1
ATOM 806 N N . LEU A 1 98 ? -23.734 -1.516 46.070 1.00 63.78 98 LEU A N 1
ATOM 807 C CA . LEU A 1 98 ? -23.219 -2.260 47.226 1.00 63.78 98 LEU A CA 1
ATOM 808 C C . LEU A 1 98 ? -22.516 -1.361 48.259 1.00 63.78 98 LEU A C 1
ATOM 810 O O . LEU A 1 98 ? -21.911 -1.885 49.188 1.00 63.78 98 LEU A O 1
ATOM 814 N N . GLU A 1 99 ? -22.590 -0.029 48.110 1.00 63.28 99 GLU A N 1
ATOM 815 C CA . GLU A 1 99 ? -21.999 0.961 49.029 1.00 63.28 99 GLU A CA 1
ATOM 816 C C . GLU A 1 99 ? -20.565 0.612 49.460 1.00 63.28 99 GLU A C 1
ATOM 818 O O . GLU A 1 99 ? -20.150 0.811 50.602 1.00 63.28 99 GLU A O 1
ATOM 823 N N . THR A 1 100 ? -19.755 0.106 48.528 1.00 60.47 100 THR A N 1
ATOM 824 C CA . THR A 1 100 ? -18.319 -0.039 48.758 1.00 60.47 100 THR A CA 1
ATOM 825 C C . THR A 1 100 ? -17.769 1.376 48.940 1.00 60.47 100 THR A C 1
ATOM 827 O O . THR A 1 100 ? -17.773 2.143 47.979 1.00 60.47 100 THR A O 1
ATOM 830 N N . GLY A 1 101 ? -17.384 1.767 50.161 1.00 61.28 101 GLY A N 1
ATOM 831 C CA . GLY A 1 101 ? -17.112 3.149 50.608 1.00 61.28 101 GLY A CA 1
ATOM 832 C C . GLY A 1 101 ? -15.962 3.913 49.926 1.00 61.28 101 GLY A C 1
ATOM 833 O O . GLY A 1 101 ? -15.344 4.781 50.535 1.00 61.28 101 GLY A O 1
ATOM 834 N N . GLN A 1 102 ? -15.648 3.612 48.669 1.00 65.62 102 GLN A N 1
ATOM 835 C CA . GLN A 1 102 ? -14.554 4.172 47.896 1.00 65.62 102 GLN A CA 1
ATOM 836 C C . GLN A 1 102 ? -15.091 5.130 46.823 1.00 65.62 102 GLN A C 1
ATOM 838 O O . GLN A 1 102 ? -15.574 4.725 45.768 1.00 65.62 102 GLN A O 1
ATOM 843 N N . ALA A 1 103 ? -14.978 6.434 47.097 1.00 69.38 103 ALA A N 1
ATOM 844 C CA . ALA A 1 103 ? -15.597 7.514 46.322 1.00 69.38 103 ALA A CA 1
ATOM 845 C C . ALA A 1 103 ? -15.213 7.567 44.829 1.00 69.38 103 ALA A C 1
ATOM 847 O O . ALA A 1 103 ? -15.998 8.066 44.029 1.00 69.38 103 ALA A O 1
ATOM 848 N N . TRP A 1 104 ? -14.047 7.040 44.430 1.00 69.38 104 TRP A N 1
ATOM 849 C CA . TRP A 1 104 ? -13.635 6.991 43.018 1.00 69.38 104 TRP A CA 1
ATOM 850 C C . TRP A 1 104 ? -14.570 6.099 42.186 1.00 69.38 104 TRP A C 1
ATOM 852 O O . TRP A 1 104 ? -14.950 6.469 41.076 1.00 69.38 104 TRP A O 1
ATOM 862 N N . LEU A 1 105 ? -14.991 4.945 42.717 1.00 67.56 105 LEU A N 1
ATOM 863 C CA . LEU A 1 105 ? -15.789 3.966 41.965 1.00 67.56 105 LEU A CA 1
ATOM 864 C C . LEU A 1 105 ? -17.169 4.503 41.557 1.00 67.56 105 LEU A C 1
ATOM 866 O O . LEU A 1 105 ? -17.701 4.055 40.548 1.00 67.56 105 LEU A O 1
ATOM 870 N N . LYS A 1 106 ? -17.688 5.527 42.249 1.00 68.44 106 LYS A N 1
ATOM 871 C CA . LYS A 1 106 ? -18.969 6.185 41.935 1.00 68.44 106 LYS A CA 1
ATOM 872 C C . LYS A 1 106 ? -18.985 6.932 40.599 1.00 68.44 106 LYS A C 1
ATOM 874 O O . LYS A 1 106 ? -20.042 7.154 40.021 1.00 68.44 106 LYS A O 1
ATOM 879 N N . TRP A 1 107 ? -17.817 7.329 40.094 1.00 72.19 107 TRP A N 1
ATOM 880 C CA . TRP A 1 107 ? -17.702 8.085 38.839 1.00 72.19 107 TRP A CA 1
ATOM 881 C C . TRP A 1 107 ? -17.593 7.172 37.616 1.00 72.19 107 TRP A C 1
ATOM 883 O O . TRP A 1 107 ? -17.884 7.579 36.490 1.00 72.19 107 TRP A O 1
ATOM 893 N N . LEU A 1 108 ? -17.189 5.919 37.833 1.00 69.94 108 LEU A N 1
ATOM 894 C CA . LEU A 1 108 ? -16.950 4.936 36.782 1.00 69.94 108 LEU A CA 1
ATOM 895 C C . LEU A 1 108 ? -18.232 4.615 35.969 1.00 69.94 108 LEU A C 1
ATOM 897 O O . LEU A 1 108 ? -18.148 4.623 34.739 1.00 69.94 108 LEU A O 1
ATOM 901 N N . PRO A 1 109 ? -19.427 4.449 36.584 1.00 71.94 109 PRO A N 1
ATOM 902 C CA . PRO A 1 109 ? -20.686 4.222 35.863 1.00 71.94 109 PRO A CA 1
ATOM 903 C C . PRO A 1 109 ? -21.126 5.376 34.952 1.00 71.94 109 PRO A C 1
ATOM 905 O O . PRO A 1 109 ? -21.923 5.152 34.048 1.00 71.94 109 PRO A O 1
ATOM 908 N N . VAL A 1 110 ? -20.622 6.598 35.166 1.00 71.06 110 VAL A N 1
ATOM 909 C CA . VAL A 1 110 ? -20.945 7.783 34.347 1.00 71.06 110 VAL A CA 1
ATOM 910 C C . VAL A 1 110 ? -19.924 7.971 33.223 1.00 71.06 110 VAL A C 1
ATOM 912 O O . VAL A 1 110 ? -20.279 8.285 32.088 1.00 71.06 110 VAL A O 1
ATOM 915 N N . ILE A 1 111 ? -18.644 7.736 33.518 1.00 75.88 111 ILE A N 1
ATOM 916 C CA . ILE A 1 111 ? -17.546 7.927 32.564 1.00 75.88 111 ILE A CA 1
ATOM 917 C C . ILE A 1 111 ? -17.524 6.814 31.506 1.00 75.88 111 ILE A C 1
ATOM 919 O O . ILE A 1 111 ? -17.272 7.094 30.333 1.00 75.88 111 ILE A O 1
ATOM 923 N N . CYS A 1 112 ? -17.817 5.562 31.879 1.00 72.38 112 CYS A N 1
ATOM 924 C CA . CYS A 1 112 ? -17.791 4.435 30.942 1.00 72.38 112 CYS A CA 1
ATOM 925 C C . CYS A 1 112 ? -18.790 4.589 29.773 1.00 72.38 112 CYS A C 1
ATOM 927 O O . CYS A 1 112 ? -18.345 4.469 28.629 1.00 72.38 112 CYS A O 1
ATOM 929 N N . PRO A 1 113 ? -20.081 4.927 29.988 1.00 75.31 113 PRO A N 1
ATOM 930 C CA . PRO A 1 113 ? -21.018 5.212 28.897 1.00 75.31 113 PRO A CA 1
ATOM 931 C C . PRO A 1 113 ? -20.607 6.405 28.029 1.00 75.31 113 PRO A C 1
ATOM 933 O O . PRO A 1 113 ? -20.773 6.361 26.811 1.00 75.31 113 PRO A O 1
ATOM 936 N N . ALA A 1 114 ? -20.036 7.455 28.629 1.00 77.88 114 ALA A N 1
ATOM 937 C CA . ALA A 1 114 ? -19.577 8.630 27.891 1.00 77.88 114 ALA A CA 1
ATOM 938 C C . ALA A 1 114 ? -18.419 8.286 26.937 1.00 77.88 114 ALA A C 1
ATOM 940 O O . ALA A 1 114 ? -18.467 8.629 25.756 1.00 77.88 114 ALA A O 1
ATOM 941 N N . ILE A 1 115 ? -17.415 7.542 27.415 1.00 77.12 115 ILE A N 1
ATOM 942 C CA . ILE A 1 115 ? -16.305 7.058 26.580 1.00 77.12 115 ILE A CA 1
ATOM 943 C C . ILE A 1 115 ? -16.823 6.092 25.511 1.00 77.12 115 ILE A C 1
ATOM 945 O O . 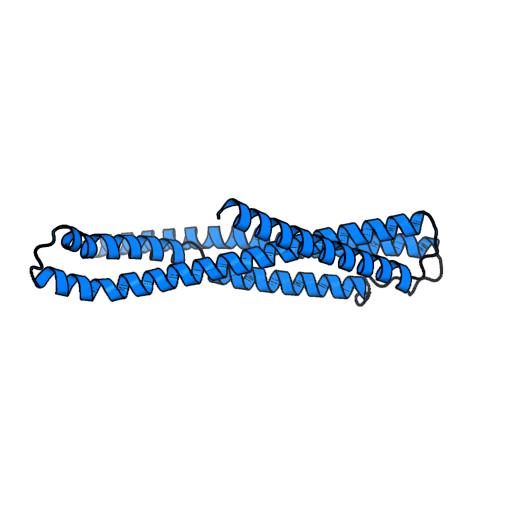ILE A 1 115 ? -16.441 6.219 24.351 1.00 77.12 115 ILE A O 1
ATOM 949 N N . ALA A 1 116 ? -17.714 5.164 25.870 1.00 74.75 116 ALA A N 1
ATOM 950 C CA . ALA A 1 116 ? -18.299 4.222 24.920 1.00 74.75 116 ALA A CA 1
ATOM 951 C C . ALA A 1 116 ? -19.060 4.938 23.792 1.00 74.75 116 ALA A C 1
ATOM 953 O O . ALA A 1 116 ? -18.918 4.548 22.639 1.00 74.75 116 ALA A O 1
ATOM 954 N N . SER A 1 117 ? -19.803 6.006 24.099 1.00 76.81 117 SER A N 1
ATOM 955 C CA . SER A 1 117 ? -20.511 6.821 23.103 1.00 76.81 117 SER A CA 1
ATOM 956 C C . SER A 1 117 ? -19.551 7.550 22.155 1.00 76.81 117 SER A C 1
ATOM 958 O O . SER A 1 117 ? -19.733 7.505 20.940 1.00 76.81 117 SER A O 1
ATOM 960 N N . ILE A 1 118 ? -18.467 8.140 22.676 1.00 76.44 118 ILE A N 1
ATOM 961 C CA . ILE A 1 118 ? -17.425 8.773 21.847 1.00 76.44 118 ILE A CA 1
ATOM 962 C C . ILE A 1 118 ? -16.748 7.733 20.948 1.00 76.44 118 ILE A C 1
ATOM 964 O O . ILE A 1 118 ? -16.584 7.958 19.753 1.00 76.44 118 ILE A O 1
ATOM 968 N N . VAL A 1 119 ? -16.371 6.579 21.502 1.00 74.88 119 VAL A N 1
ATOM 969 C CA . VAL A 1 119 ? -15.740 5.490 20.746 1.00 74.88 119 VAL A CA 1
ATOM 970 C C . VAL A 1 119 ? -16.691 4.955 19.677 1.00 74.88 119 VAL A C 1
ATOM 972 O O . VAL A 1 119 ? -16.266 4.771 18.540 1.00 74.88 119 VAL A O 1
ATOM 975 N N . ALA A 1 120 ? -17.969 4.755 20.005 1.00 74.56 120 ALA A N 1
ATOM 976 C CA . ALA A 1 120 ? -18.990 4.342 19.049 1.00 74.56 120 ALA A CA 1
ATOM 977 C C . ALA A 1 120 ? -19.130 5.367 17.919 1.00 74.56 120 ALA A C 1
ATOM 979 O O . ALA A 1 120 ? -19.039 4.982 16.761 1.00 74.56 120 ALA A O 1
ATOM 980 N N . SER A 1 121 ? -19.230 6.658 18.250 1.00 77.50 121 SER A N 1
ATOM 981 C CA . SER A 1 121 ? -19.271 7.748 17.271 1.00 77.50 121 SER A CA 1
ATOM 982 C C . SER A 1 121 ? -18.032 7.767 16.370 1.00 77.50 121 SER A C 1
ATOM 984 O O . SER A 1 121 ? -18.160 7.935 15.162 1.00 77.50 121 SER A O 1
ATOM 986 N N . VAL A 1 122 ? -16.830 7.530 16.903 1.00 75.25 122 VAL A N 1
ATOM 987 C CA . VAL A 1 122 ? -15.596 7.441 16.101 1.00 75.25 122 VAL A CA 1
ATOM 988 C C . VAL A 1 122 ? -15.604 6.212 15.186 1.00 75.25 122 VAL A C 1
ATOM 990 O O . VAL A 1 122 ? -15.199 6.314 14.031 1.00 75.25 122 VAL A O 1
ATOM 993 N N . VAL A 1 123 ? -16.065 5.055 15.667 1.00 69.62 123 VAL A N 1
ATOM 994 C CA . VAL A 1 123 ? -16.158 3.825 14.860 1.00 69.62 123 VAL A CA 1
ATOM 995 C C . VAL A 1 123 ? -17.197 3.960 13.750 1.00 69.62 123 VAL A C 1
ATOM 997 O O . VAL A 1 123 ? -16.968 3.447 12.660 1.00 69.62 123 VAL A O 1
ATOM 1000 N N . THR A 1 124 ? -18.314 4.645 14.002 1.00 72.31 124 THR A N 1
ATOM 1001 C CA . THR A 1 124 ? -19.349 4.882 12.987 1.00 72.31 124 THR A CA 1
ATOM 1002 C C . THR A 1 124 ? -18.959 5.987 12.012 1.00 72.31 124 THR A C 1
ATOM 1004 O O . THR A 1 124 ? -19.249 5.866 10.832 1.00 72.31 124 THR A O 1
ATOM 1007 N N . SER A 1 125 ? -18.271 7.038 12.471 1.00 71.31 125 SER A N 1
ATOM 1008 C CA . SER A 1 125 ? -17.888 8.183 11.623 1.00 71.31 125 SER A CA 1
ATOM 1009 C C . SER A 1 125 ? -16.694 7.899 10.710 1.00 71.31 125 SER A C 1
ATOM 1011 O O . SER A 1 125 ? -16.447 8.643 9.765 1.00 71.31 125 SER A O 1
ATOM 1013 N N . PHE A 1 126 ? -15.907 6.864 11.007 1.00 73.75 126 PHE A N 1
ATOM 1014 C CA . PHE A 1 126 ? -14.758 6.484 10.197 1.00 73.75 126 PHE A CA 1
ATOM 1015 C C . PHE A 1 126 ? -14.882 5.016 9.784 1.00 73.75 126 PHE A C 1
ATOM 1017 O O . PHE A 1 126 ? -14.717 4.136 10.635 1.00 73.75 126 PHE A O 1
ATOM 1024 N N . PRO A 1 127 ? -15.078 4.712 8.486 1.00 74.50 127 PRO A N 1
ATOM 1025 C CA . PRO A 1 127 ? -15.237 3.345 8.002 1.00 74.50 127 PRO A CA 1
ATOM 1026 C C . PRO A 1 127 ? -13.878 2.626 7.951 1.00 74.50 127 PRO A C 1
ATOM 1028 O O . PRO A 1 127 ? -13.332 2.290 6.899 1.00 74.50 127 PRO A O 1
ATOM 1031 N N . PHE A 1 128 ? -13.274 2.385 9.119 1.00 75.06 128 PHE A N 1
ATOM 1032 C CA . PHE A 1 128 ? -11.976 1.720 9.251 1.00 75.06 128 PHE A CA 1
ATOM 1033 C C . PHE A 1 128 ? -11.989 0.318 8.637 1.00 75.06 128 PHE A C 1
ATOM 1035 O O . PHE A 1 128 ? -10.965 -0.136 8.124 1.00 75.06 128 PHE A O 1
ATOM 1042 N N . GLN A 1 129 ? -13.146 -0.349 8.657 1.00 73.00 129 GLN A N 1
ATOM 1043 C CA . GLN A 1 129 ? -13.327 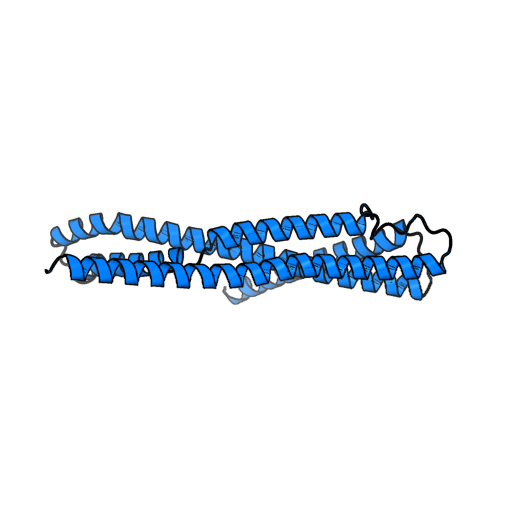-1.642 8.014 1.00 73.00 129 GLN A CA 1
ATOM 1044 C C . GLN A 1 129 ? -13.225 -1.525 6.485 1.00 73.00 129 GLN A C 1
ATOM 1046 O O . GLN A 1 129 ? -12.429 -2.219 5.859 1.00 73.00 129 GLN A O 1
ATOM 1051 N N . GLU A 1 130 ? -13.966 -0.618 5.864 1.00 79.25 130 GLU A N 1
ATOM 1052 C CA . GLU A 1 130 ? -13.908 -0.435 4.410 1.00 79.25 130 GLU A CA 1
ATOM 1053 C C . GLU A 1 130 ? -12.521 0.033 3.970 1.00 79.25 130 GLU A C 1
ATOM 1055 O O . GLU A 1 130 ? -11.965 -0.486 3.004 1.00 79.25 130 GLU A O 1
ATOM 1060 N N . ASN A 1 131 ? -11.887 0.902 4.761 1.00 79.12 131 ASN A N 1
ATOM 1061 C CA . ASN A 1 131 ? -10.509 1.327 4.539 1.00 79.12 131 ASN A CA 1
ATOM 1062 C C . ASN A 1 131 ? -9.509 0.161 4.554 1.00 79.12 131 ASN A C 1
ATOM 1064 O O . ASN A 1 131 ? -8.584 0.147 3.740 1.00 79.12 131 ASN A O 1
ATOM 1068 N N . TRP A 1 132 ? -9.665 -0.829 5.444 1.00 78.94 132 TRP A N 1
ATOM 1069 C CA . TRP A 1 132 ? -8.780 -2.001 5.462 1.00 78.94 132 TRP A CA 1
ATOM 1070 C C . TRP A 1 132 ? -8.993 -2.888 4.225 1.00 78.94 132 TRP A C 1
ATOM 1072 O O . TRP A 1 132 ? -8.008 -3.335 3.633 1.00 78.94 132 TRP A O 1
ATOM 1082 N N . ILE A 1 133 ? -10.250 -3.104 3.818 1.00 84.06 133 ILE A N 1
ATOM 1083 C CA . ILE A 1 133 ? -10.621 -3.927 2.655 1.00 84.06 133 ILE A CA 1
ATOM 1084 C C . ILE A 1 133 ? -10.144 -3.262 1.362 1.00 84.06 133 ILE A C 1
ATOM 1086 O O . ILE A 1 133 ? -9.490 -3.901 0.538 1.00 84.06 133 ILE A O 1
ATOM 1090 N N . SER A 1 134 ? -10.412 -1.966 1.206 1.00 84.56 134 SER A N 1
ATOM 1091 C CA . SER A 1 134 ? -10.011 -1.188 0.035 1.00 84.56 134 SER A CA 1
ATOM 1092 C C . SER A 1 134 ? -8.492 -1.134 -0.095 1.00 84.56 134 SER A C 1
ATOM 1094 O O . SER A 1 134 ? -7.951 -1.436 -1.156 1.00 84.56 134 SER A O 1
ATOM 1096 N N . ALA A 1 135 ? -7.778 -0.865 1.006 1.00 83.88 135 ALA A N 1
ATOM 1097 C CA . ALA A 1 135 ? -6.318 -0.901 1.011 1.00 83.88 135 ALA A CA 1
ATOM 1098 C C . ALA A 1 135 ? -5.770 -2.294 0.660 1.00 83.88 135 ALA A C 1
ATOM 1100 O O . ALA A 1 135 ? -4.757 -2.389 -0.028 1.00 83.88 135 ALA A O 1
ATOM 1101 N N . ASN A 1 136 ? -6.426 -3.378 1.094 1.00 87.81 136 ASN A N 1
ATOM 1102 C CA . ASN A 1 136 ? -6.036 -4.736 0.718 1.00 87.81 136 ASN A CA 1
ATOM 1103 C C . ASN A 1 136 ? -6.186 -4.979 -0.789 1.00 87.81 136 ASN A C 1
ATOM 1105 O O . ASN A 1 136 ? -5.253 -5.457 -1.427 1.00 87.81 136 ASN A O 1
ATOM 1109 N N . ARG A 1 137 ? -7.324 -4.579 -1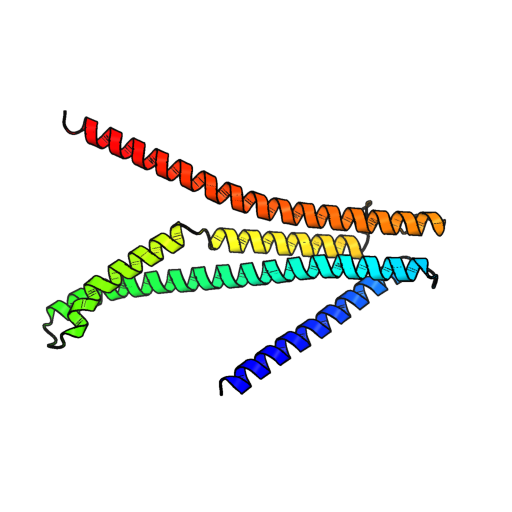.361 1.00 89.12 137 ARG A N 1
ATOM 1110 C CA . ARG A 1 137 ? -7.584 -4.700 -2.797 1.00 89.12 137 ARG A CA 1
ATOM 1111 C C . ARG A 1 137 ? -6.577 -3.910 -3.630 1.00 89.12 137 ARG A C 1
ATOM 1113 O O . ARG A 1 137 ? -6.113 -4.399 -4.652 1.00 89.12 137 ARG A O 1
ATOM 1120 N N . VAL A 1 138 ? -6.224 -2.699 -3.201 1.00 89.69 138 VAL A N 1
ATOM 1121 C CA . VAL A 1 138 ? -5.219 -1.880 -3.894 1.00 89.69 138 VAL A CA 1
ATOM 1122 C C . VAL A 1 138 ? -3.847 -2.540 -3.850 1.00 89.69 138 VAL A C 1
ATOM 1124 O O . VAL A 1 138 ? -3.177 -2.582 -4.876 1.00 89.69 138 VAL A O 1
ATOM 1127 N N . VAL A 1 139 ? -3.446 -3.103 -2.706 1.00 90.50 139 VAL A N 1
ATOM 1128 C CA . VAL A 1 139 ? -2.196 -3.874 -2.604 1.00 90.50 139 VAL A CA 1
ATOM 1129 C C . VAL A 1 139 ? -2.188 -5.025 -3.605 1.00 90.50 139 VAL A C 1
ATOM 1131 O O . VAL A 1 139 ? -1.239 -5.131 -4.372 1.00 90.50 139 VAL A O 1
ATOM 1134 N N . GLU A 1 140 ? -3.251 -5.828 -3.653 1.00 91.00 140 GLU A N 1
ATOM 1135 C CA . GLU A 1 140 ? -3.358 -6.957 -4.587 1.00 91.00 140 GLU A CA 1
ATOM 1136 C C . GLU A 1 140 ? -3.305 -6.503 -6.053 1.00 91.00 140 GLU A C 1
ATOM 1138 O O . GLU A 1 140 ? -2.615 -7.111 -6.869 1.00 91.00 140 GLU A O 1
ATOM 1143 N N . LEU A 1 141 ? -3.991 -5.407 -6.396 1.00 91.81 141 LEU A N 1
ATOM 1144 C CA . LEU A 1 141 ? -3.972 -4.847 -7.749 1.00 91.81 141 LEU A CA 1
ATOM 1145 C C . LEU A 1 141 ? -2.584 -4.332 -8.144 1.00 91.81 141 LEU A C 1
ATOM 1147 O O . LEU A 1 141 ? -2.152 -4.565 -9.272 1.00 91.81 141 LEU A O 1
ATOM 1151 N N . LEU A 1 142 ? -1.893 -3.640 -7.237 1.00 91.69 142 LEU A N 1
ATOM 1152 C CA . LEU A 1 142 ? -0.551 -3.113 -7.478 1.00 91.69 142 LEU A CA 1
ATOM 1153 C C . LEU A 1 142 ? 0.489 -4.235 -7.584 1.00 91.69 142 LEU A C 1
ATOM 1155 O O . LEU A 1 142 ? 1.329 -4.188 -8.479 1.00 91.69 142 LEU A O 1
ATOM 1159 N N . GLU A 1 143 ? 0.416 -5.252 -6.721 1.00 90.06 143 GLU A N 1
ATOM 1160 C CA . GLU A 1 143 ? 1.285 -6.436 -6.783 1.00 90.06 143 GLU A CA 1
ATOM 1161 C C . GLU A 1 143 ? 1.078 -7.195 -8.101 1.00 90.06 143 GLU A C 1
ATOM 1163 O O . GLU A 1 143 ? 2.041 -7.472 -8.816 1.00 90.06 143 GLU A O 1
ATOM 1168 N N . ALA A 1 144 ? -0.178 -7.432 -8.491 1.00 90.69 144 ALA A N 1
ATOM 1169 C CA . ALA A 1 144 ? -0.493 -8.076 -9.761 1.00 90.69 144 ALA A CA 1
ATOM 1170 C C . ALA A 1 144 ? -0.019 -7.254 -10.971 1.00 90.69 144 ALA A C 1
ATOM 1172 O O . ALA A 1 144 ? 0.439 -7.822 -11.962 1.00 90.69 144 ALA A O 1
ATOM 1173 N N . GLU A 1 145 ? -0.127 -5.922 -10.934 1.00 89.62 145 GLU A N 1
ATOM 1174 C CA . GLU A 1 145 ? 0.352 -5.081 -12.036 1.00 89.62 145 GLU A CA 1
ATOM 1175 C C . GLU A 1 145 ? 1.883 -5.059 -12.118 1.00 89.62 145 GLU A C 1
ATOM 1177 O O . GLU A 1 145 ? 2.432 -5.104 -13.220 1.00 89.62 145 GLU A O 1
ATOM 1182 N N . GLN A 1 146 ? 2.577 -5.071 -10.975 1.00 89.56 146 GLN A N 1
ATOM 1183 C CA . GLN A 1 146 ? 4.033 -5.194 -10.917 1.00 89.56 146 GLN A CA 1
ATOM 1184 C C . GLN A 1 146 ? 4.506 -6.514 -11.543 1.00 89.56 146 GLN A C 1
ATOM 1186 O O . GLN A 1 146 ? 5.425 -6.510 -12.362 1.00 89.56 146 GLN A O 1
ATOM 1191 N N . GLU A 1 147 ? 3.863 -7.638 -11.213 1.00 86.19 147 GLU A N 1
ATOM 1192 C CA . GLU A 1 147 ? 4.185 -8.944 -11.801 1.00 86.19 147 GLU A CA 1
ATOM 1193 C C . GLU A 1 147 ? 3.911 -8.979 -13.307 1.00 86.19 147 GLU A C 1
ATOM 1195 O O . GLU A 1 147 ? 4.762 -9.423 -14.080 1.00 86.19 147 GLU A O 1
ATOM 1200 N N . LYS A 1 148 ? 2.767 -8.446 -13.757 1.00 88.50 148 LYS A N 1
ATOM 1201 C CA . LYS A 1 148 ? 2.446 -8.345 -15.192 1.00 88.50 148 LYS A CA 1
ATOM 1202 C C . LYS A 1 148 ? 3.472 -7.523 -15.962 1.00 88.50 148 LYS A C 1
ATOM 1204 O O . LYS A 1 148 ? 3.754 -7.853 -17.113 1.00 88.50 148 LYS A O 1
ATOM 1209 N N . PHE A 1 149 ? 3.982 -6.452 -15.358 1.00 87.75 149 PHE A N 1
ATOM 1210 C CA . PHE A 1 149 ? 5.001 -5.600 -15.957 1.00 87.75 149 PHE A CA 1
ATOM 1211 C C . PHE A 1 149 ? 6.346 -6.322 -16.062 1.00 87.75 149 PHE A C 1
ATOM 1213 O O . PHE A 1 149 ? 6.904 -6.395 -17.153 1.00 87.75 149 PHE A O 1
ATOM 1220 N N . ILE A 1 150 ? 6.821 -6.932 -14.970 1.00 83.81 150 ILE A N 1
ATOM 1221 C CA . ILE A 1 150 ? 8.101 -7.662 -14.946 1.00 83.81 150 ILE A CA 1
ATOM 1222 C C . ILE A 1 150 ? 8.090 -8.839 -15.929 1.00 83.81 150 ILE A C 1
ATOM 1224 O O . ILE A 1 150 ? 9.074 -9.069 -16.624 1.00 83.81 150 ILE A O 1
ATOM 1228 N N . LEU A 1 151 ? 6.979 -9.575 -16.004 1.00 81.38 151 LEU A N 1
ATOM 1229 C CA . LEU A 1 151 ? 6.846 -10.732 -16.891 1.00 81.38 151 LEU A CA 1
ATOM 1230 C C . LEU A 1 151 ? 6.502 -10.349 -18.338 1.00 81.38 151 LEU A C 1
ATOM 1232 O O . LEU A 1 151 ? 6.516 -11.209 -19.215 1.00 81.38 151 LEU A O 1
ATOM 1236 N N . GLY A 1 152 ? 6.164 -9.085 -18.612 1.00 76.94 152 GLY A N 1
ATOM 1237 C CA . GLY A 1 152 ? 5.695 -8.655 -19.932 1.00 76.94 152 GLY A CA 1
ATOM 1238 C C . GLY A 1 152 ? 4.411 -9.366 -20.380 1.00 76.94 152 GLY A C 1
ATOM 1239 O O . GLY A 1 152 ? 4.182 -9.532 -21.576 1.00 76.94 152 GLY A O 1
ATOM 1240 N N . ALA A 1 153 ? 3.575 -9.811 -19.434 1.00 80.06 153 ALA A N 1
ATOM 1241 C CA . ALA A 1 153 ? 2.376 -10.607 -19.716 1.00 80.06 153 ALA A CA 1
ATOM 1242 C C . ALA A 1 153 ? 1.283 -9.801 -20.441 1.00 80.06 153 ALA A C 1
ATOM 1244 O O . ALA A 1 153 ? 0.412 -10.365 -21.101 1.00 80.06 153 ALA A O 1
ATOM 1245 N N . ASN A 1 154 ? 1.313 -8.472 -20.315 1.00 82.75 154 ASN A N 1
ATOM 1246 C CA . ASN A 1 154 ? 0.418 -7.575 -21.035 1.00 82.75 154 ASN A CA 1
ATOM 1247 C C . ASN A 1 154 ? 1.065 -7.124 -22.350 1.00 82.75 154 ASN A C 1
ATOM 1249 O O . ASN A 1 154 ? 2.243 -6.775 -22.371 1.00 82.75 154 ASN A O 1
ATOM 1253 N N . LEU A 1 155 ? 0.274 -7.033 -23.423 1.00 77.06 155 LEU A N 1
ATOM 1254 C CA . LEU A 1 155 ? 0.720 -6.532 -24.724 1.00 77.06 155 LEU A CA 1
ATOM 1255 C C . LEU A 1 155 ? 1.384 -5.146 -24.627 1.00 77.06 155 LEU A C 1
ATOM 1257 O O . LEU A 1 155 ? 2.372 -4.890 -25.308 1.00 77.06 155 LEU A O 1
ATOM 1261 N N . SER A 1 156 ? 0.897 -4.279 -23.733 1.00 80.19 156 SER A N 1
ATOM 1262 C CA . SER A 1 156 ? 1.467 -2.945 -23.491 1.00 80.19 156 SER A CA 1
ATOM 1263 C C . SER A 1 156 ? 2.856 -2.953 -22.839 1.00 80.19 156 SER A C 1
ATOM 1265 O O . SER A 1 156 ? 3.482 -1.897 -22.787 1.00 80.19 156 SER A O 1
ATOM 1267 N N . TYR A 1 157 ? 3.306 -4.103 -22.327 1.00 80.06 157 TYR A N 1
ATOM 1268 C CA . TYR A 1 157 ? 4.606 -4.313 -21.674 1.00 80.06 157 TYR A CA 1
ATOM 1269 C C . TYR A 1 157 ? 5.490 -5.311 -22.428 1.00 80.06 157 TYR A C 1
ATOM 1271 O O . TYR A 1 157 ? 6.624 -5.567 -22.029 1.00 80.06 157 TYR A O 1
ATOM 1279 N N . ARG A 1 158 ? 4.976 -5.901 -23.514 1.00 77.19 158 ARG A N 1
ATOM 1280 C CA . ARG A 1 158 ? 5.664 -6.941 -24.272 1.00 77.19 158 ARG A CA 1
ATOM 1281 C C . ARG A 1 158 ? 6.631 -6.311 -25.265 1.00 77.19 158 ARG A C 1
ATOM 1283 O O . ARG A 1 158 ? 6.229 -5.686 -26.248 1.00 77.19 158 ARG A O 1
ATOM 1290 N N . ILE A 1 159 ? 7.920 -6.490 -25.018 1.00 71.81 159 ILE A N 1
ATOM 1291 C CA . ILE A 1 159 ? 8.984 -5.839 -25.796 1.00 71.81 159 ILE A CA 1
ATOM 1292 C C . ILE A 1 159 ? 9.778 -6.856 -26.637 1.00 71.81 159 ILE A C 1
ATOM 1294 O O . ILE A 1 159 ? 10.429 -6.464 -27.599 1.00 71.81 159 ILE A O 1
ATOM 1298 N N . TYR A 1 160 ? 9.643 -8.158 -26.359 1.00 69.25 160 TYR A N 1
ATOM 1299 C CA . TYR A 1 160 ? 10.375 -9.244 -27.034 1.00 69.25 160 TYR A CA 1
ATOM 1300 C C . TYR A 1 160 ? 10.010 -9.446 -28.514 1.00 69.25 160 TYR A C 1
ATOM 1302 O O . TYR A 1 160 ? 10.738 -10.126 -29.224 1.00 69.25 160 TYR A O 1
ATOM 1310 N N . ASP A 1 161 ? 8.910 -8.853 -28.990 1.00 69.88 161 ASP A N 1
ATOM 1311 C CA . ASP A 1 161 ? 8.469 -8.992 -30.390 1.00 69.88 161 ASP A CA 1
ATOM 1312 C C . ASP A 1 161 ? 9.230 -8.082 -31.374 1.00 69.88 161 ASP A C 1
ATOM 1314 O O . ASP A 1 161 ? 8.843 -7.995 -32.536 1.00 69.88 161 ASP A O 1
ATOM 1318 N N . VAL A 1 162 ? 10.219 -7.312 -30.908 1.00 72.25 162 VAL A N 1
ATOM 1319 C CA . VAL A 1 162 ? 10.906 -6.295 -31.718 1.00 72.25 162 VAL A CA 1
ATOM 1320 C C . VAL A 1 162 ? 12.358 -6.695 -31.953 1.00 72.25 162 VAL A C 1
ATOM 1322 O O . VAL A 1 162 ? 13.160 -6.777 -31.015 1.00 72.25 162 VAL A O 1
ATOM 1325 N N . GLU A 1 163 ? 12.690 -6.927 -33.220 1.00 68.50 163 GLU A N 1
ATOM 1326 C CA . GLU A 1 163 ? 14.028 -7.333 -33.662 1.00 68.50 163 GLU A CA 1
ATOM 1327 C C . GLU A 1 163 ? 15.016 -6.152 -33.692 1.00 68.50 163 GLU A C 1
ATOM 1329 O O . GLU A 1 163 ? 16.178 -6.336 -33.335 1.00 68.50 163 GLU A O 1
ATOM 1334 N N . ASP A 1 164 ? 14.556 -4.935 -34.012 1.00 75.62 164 ASP A N 1
ATOM 1335 C CA . ASP A 1 164 ? 15.387 -3.720 -34.029 1.00 75.62 164 ASP A CA 1
ATOM 1336 C C . ASP A 1 164 ? 15.688 -3.201 -32.608 1.00 75.62 164 ASP A C 1
ATOM 1338 O O . ASP A 1 164 ? 14.793 -2.978 -31.787 1.00 75.62 164 ASP A O 1
ATOM 1342 N N . THR A 1 165 ? 16.970 -2.969 -32.323 1.00 68.94 165 THR A N 1
ATOM 1343 C CA . THR A 1 165 ? 17.479 -2.469 -31.040 1.00 68.94 165 THR A CA 1
ATOM 1344 C C . THR A 1 165 ? 17.004 -1.046 -30.730 1.00 68.94 165 THR A C 1
ATOM 1346 O O . THR A 1 165 ? 16.731 -0.737 -29.567 1.00 68.94 165 THR A O 1
ATOM 1349 N N . THR A 1 166 ? 16.822 -0.200 -31.748 1.00 70.62 166 THR A N 1
ATOM 1350 C CA . THR A 1 166 ? 16.385 1.199 -31.577 1.00 70.62 166 THR A CA 1
ATOM 1351 C C . THR A 1 166 ? 14.896 1.270 -31.237 1.00 70.62 166 THR A C 1
ATOM 1353 O O . THR A 1 166 ? 14.473 1.974 -30.312 1.00 70.62 166 THR A O 1
ATOM 1356 N N . GLU A 1 167 ? 14.072 0.484 -31.932 1.00 76.69 167 GLU A N 1
ATOM 1357 C CA . GLU A 1 167 ? 12.644 0.367 -31.625 1.00 76.69 167 GLU A CA 1
ATOM 1358 C C . GLU A 1 167 ? 12.395 -0.319 -30.276 1.00 76.69 167 GLU A C 1
ATOM 1360 O O . GLU A 1 167 ? 11.450 0.041 -29.562 1.00 76.69 167 GLU A O 1
ATOM 1365 N N . ARG A 1 168 ? 13.271 -1.248 -29.873 1.00 74.75 168 ARG A N 1
ATOM 1366 C CA . ARG A 1 168 ? 13.208 -1.926 -28.573 1.00 74.75 168 ARG A CA 1
ATOM 1367 C C . ARG A 1 168 ? 13.356 -0.949 -27.406 1.00 74.75 168 ARG A C 1
ATOM 1369 O O . ARG A 1 168 ? 12.540 -0.993 -26.483 1.00 74.75 168 ARG A O 1
ATOM 1376 N N . GLY A 1 169 ? 14.323 -0.030 -27.465 1.00 75.75 169 GLY A N 1
ATOM 1377 C CA . GLY A 1 169 ? 14.514 1.008 -26.443 1.00 75.75 169 GLY A CA 1
ATOM 1378 C C . GLY A 1 169 ? 13.295 1.926 -26.306 1.00 75.75 169 GLY A C 1
ATOM 1379 O O . GLY A 1 169 ? 12.793 2.165 -25.203 1.00 75.75 169 GLY A O 1
ATOM 1380 N N . LYS A 1 170 ? 12.724 2.362 -27.435 1.00 80.88 170 LYS A N 1
ATOM 1381 C CA . LYS A 1 170 ? 11.496 3.173 -27.460 1.00 80.88 170 LYS A CA 1
ATOM 1382 C C . LYS A 1 170 ? 10.291 2.420 -26.887 1.00 80.88 170 LYS A C 1
ATOM 1384 O O . LYS A 1 170 ? 9.519 2.984 -26.108 1.00 80.88 170 LYS A O 1
ATOM 1389 N N . LYS A 1 171 ? 10.132 1.137 -27.225 1.00 83.06 171 LYS A N 1
ATOM 1390 C CA . LYS A 1 171 ? 9.049 0.290 -26.703 1.00 83.06 171 LYS A CA 1
ATOM 1391 C C . LYS A 1 171 ? 9.207 0.016 -25.206 1.00 83.06 171 LYS A C 1
ATOM 1393 O O . LYS A 1 171 ? 8.201 -0.008 -24.498 1.00 83.06 171 LYS A O 1
ATOM 1398 N N . ALA A 1 172 ? 10.437 -0.103 -24.705 1.00 81.94 172 ALA A N 1
ATOM 1399 C CA . ALA A 1 172 ? 10.716 -0.219 -23.276 1.00 81.94 172 ALA A CA 1
ATOM 1400 C C . ALA A 1 172 ? 10.292 1.041 -22.508 1.00 81.94 172 ALA A C 1
ATOM 1402 O O . ALA A 1 172 ? 9.543 0.932 -21.539 1.00 81.94 172 ALA A O 1
ATOM 1403 N N . ARG A 1 173 ? 10.660 2.238 -22.984 1.00 85.00 173 ARG A N 1
ATOM 1404 C CA . ARG A 1 173 ? 10.225 3.508 -22.369 1.00 85.00 173 ARG A CA 1
ATOM 1405 C C . ARG A 1 173 ? 8.704 3.678 -22.396 1.00 85.00 173 ARG A C 1
ATOM 1407 O O . ARG A 1 173 ? 8.107 4.048 -21.388 1.00 85.00 173 ARG A O 1
ATOM 1414 N N . ASN A 1 174 ? 8.058 3.324 -23.509 1.00 87.69 174 ASN A N 1
ATOM 1415 C CA . ASN A 1 174 ? 6.594 3.319 -23.599 1.00 87.69 174 ASN A CA 1
ATOM 1416 C C . ASN A 1 174 ? 5.954 2.323 -22.620 1.00 87.69 174 ASN A C 1
ATOM 1418 O O . ASN A 1 174 ? 4.919 2.620 -22.028 1.00 87.69 174 ASN A O 1
ATOM 1422 N N . SER A 1 175 ? 6.572 1.159 -22.417 1.00 86.75 175 SER A N 1
ATOM 1423 C CA . SER A 1 175 ? 6.102 0.157 -21.454 1.00 86.75 175 SER A CA 1
ATOM 1424 C C . SER A 1 175 ? 6.188 0.678 -20.019 1.00 86.75 175 SER A C 1
ATOM 1426 O O . SER A 1 175 ? 5.229 0.527 -19.263 1.00 86.75 175 SER A O 1
ATOM 1428 N N . ILE A 1 176 ? 7.284 1.359 -19.667 1.00 88.75 176 ILE A N 1
ATOM 1429 C CA . ILE A 1 176 ? 7.460 2.024 -18.365 1.00 88.75 176 ILE A CA 1
ATOM 1430 C C . ILE A 1 176 ? 6.398 3.112 -18.172 1.00 88.75 176 ILE A C 1
ATOM 1432 O O . ILE A 1 176 ? 5.737 3.145 -17.136 1.00 88.75 176 ILE A O 1
ATOM 1436 N N . ALA A 1 177 ? 6.179 3.967 -19.175 1.00 89.25 177 ALA A N 1
ATOM 1437 C CA . ALA A 1 177 ? 5.158 5.010 -19.113 1.00 89.25 177 ALA A CA 1
ATOM 1438 C C . ALA A 1 177 ? 3.756 4.414 -18.903 1.00 89.25 177 ALA A C 1
ATOM 1440 O O . ALA A 1 177 ? 3.053 4.802 -17.973 1.00 89.25 177 ALA A O 1
ATOM 1441 N N . ASN A 1 178 ? 3.388 3.397 -19.688 1.00 91.06 178 ASN A N 1
ATOM 1442 C CA . ASN A 1 178 ? 2.120 2.681 -19.542 1.00 91.06 178 ASN A CA 1
ATOM 1443 C C . ASN A 1 178 ? 1.971 2.032 -18.158 1.00 91.06 178 ASN A C 1
ATOM 1445 O O . ASN A 1 178 ? 0.866 1.961 -17.619 1.00 91.06 178 ASN A O 1
ATOM 1449 N N . PHE A 1 179 ? 3.060 1.523 -17.582 1.00 92.06 179 PHE A N 1
ATOM 1450 C CA . PHE A 1 179 ? 3.067 0.953 -16.239 1.00 92.06 179 PHE A CA 1
ATOM 1451 C C . PHE A 1 179 ? 2.789 2.027 -15.186 1.00 92.06 179 PHE A C 1
ATOM 1453 O O . PHE A 1 179 ? 1.836 1.890 -14.419 1.00 92.06 179 PHE A O 1
ATOM 1460 N N . ILE A 1 180 ? 3.525 3.139 -15.225 1.00 91.69 180 ILE A N 1
ATOM 1461 C CA . ILE A 1 180 ? 3.324 4.276 -14.317 1.00 91.69 180 ILE A CA 1
ATOM 1462 C C . ILE A 1 180 ? 1.897 4.824 -14.439 1.00 91.69 180 ILE A C 1
ATOM 1464 O O . ILE A 1 180 ? 1.237 5.043 -13.426 1.00 91.69 180 ILE A O 1
ATOM 1468 N N . THR A 1 181 ? 1.369 4.991 -15.654 1.00 92.44 181 THR A N 1
ATOM 1469 C CA . THR A 1 181 ? -0.003 5.476 -15.865 1.00 92.44 181 THR A CA 1
ATOM 1470 C C . THR A 1 181 ? -1.038 4.554 -15.229 1.00 92.44 181 THR A C 1
ATOM 1472 O O . THR A 1 181 ? -1.974 5.036 -14.588 1.00 92.44 181 THR A O 1
ATOM 1475 N N . LYS A 1 182 ? -0.888 3.230 -15.355 1.00 91.19 182 LYS A N 1
ATOM 1476 C CA . LYS A 1 182 ? -1.820 2.289 -14.722 1.00 91.19 182 LYS A CA 1
ATOM 1477 C C . LYS A 1 182 ? -1.703 2.281 -13.204 1.00 91.19 182 LYS A C 1
ATOM 1479 O O . LYS A 1 182 ? -2.734 2.303 -12.538 1.00 91.19 182 LYS A O 1
ATOM 1484 N N . VAL A 1 183 ? -0.485 2.302 -12.662 1.00 92.19 183 VAL A N 1
ATOM 1485 C CA . VAL A 1 183 ? -0.245 2.418 -11.215 1.00 92.19 183 VAL A CA 1
ATOM 1486 C C . VAL A 1 183 ? -0.890 3.694 -10.670 1.00 92.19 183 VAL A C 1
ATOM 1488 O O . VAL A 1 183 ? -1.648 3.632 -9.703 1.00 92.19 183 VAL A O 1
ATOM 1491 N N . ASN A 1 184 ? -0.695 4.828 -11.346 1.00 91.62 184 ASN A N 1
ATOM 1492 C CA . ASN A 1 184 ? -1.326 6.095 -10.980 1.00 91.62 184 ASN A CA 1
ATOM 1493 C C . ASN A 1 184 ? -2.847 6.023 -11.078 1.00 91.62 184 ASN A C 1
ATOM 1495 O O . ASN A 1 184 ? -3.535 6.516 -10.196 1.00 91.62 184 ASN A O 1
ATOM 1499 N N . THR A 1 185 ? -3.389 5.374 -12.107 1.00 91.12 185 THR A N 1
ATOM 1500 C CA . THR A 1 185 ? -4.841 5.196 -12.245 1.00 91.12 185 THR A CA 1
ATOM 1501 C C . THR A 1 185 ? -5.415 4.380 -11.083 1.00 91.12 185 THR A C 1
ATOM 1503 O O . THR A 1 185 ? -6.483 4.709 -10.574 1.00 91.12 185 THR A O 1
ATOM 1506 N N . ILE A 1 186 ? -4.719 3.325 -10.640 1.00 90.44 186 ILE A N 1
ATOM 1507 C CA . ILE A 1 186 ? -5.111 2.537 -9.461 1.00 90.44 186 ILE A CA 1
ATOM 1508 C C . ILE A 1 186 ? -5.065 3.411 -8.200 1.00 90.44 186 ILE A C 1
ATOM 1510 O O . ILE A 1 186 ? -6.008 3.395 -7.410 1.00 90.44 186 ILE A O 1
ATOM 1514 N N . HIS A 1 187 ? -3.997 4.193 -8.030 1.00 88.62 187 HIS A N 1
ATOM 1515 C CA . HIS A 1 187 ? -3.823 5.079 -6.883 1.00 88.62 187 HIS A CA 1
ATOM 1516 C C . HIS A 1 187 ? -4.888 6.185 -6.824 1.00 88.62 187 HIS A C 1
ATOM 1518 O O . HIS A 1 187 ? -5.547 6.339 -5.798 1.00 88.62 187 HIS A O 1
ATOM 1524 N N . LEU A 1 188 ? -5.107 6.909 -7.924 1.00 88.19 188 LEU A N 1
ATOM 1525 C CA . LEU A 1 188 ? -6.071 8.009 -8.003 1.00 88.19 188 LEU A CA 1
ATOM 1526 C C . LEU A 1 188 ? -7.498 7.531 -7.744 1.00 88.19 188 LEU A C 1
ATOM 1528 O O . LEU A 1 188 ? -8.182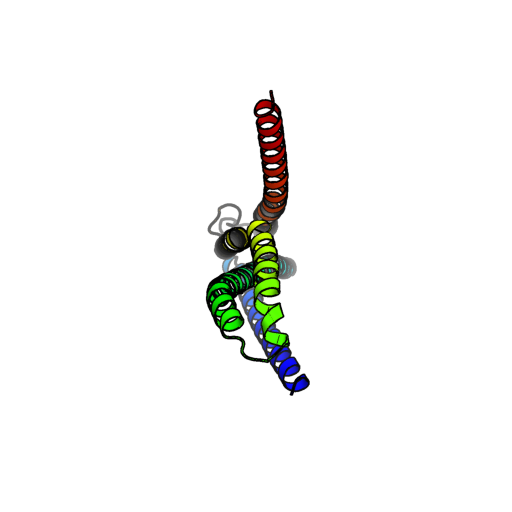 8.127 -6.922 1.00 88.19 188 LEU A O 1
ATOM 1532 N N . LYS A 1 189 ? -7.913 6.392 -8.318 1.00 87.12 189 LYS A N 1
ATOM 1533 C CA . LYS A 1 189 ? -9.232 5.798 -8.030 1.00 87.12 189 LYS A CA 1
ATOM 1534 C C . LYS A 1 189 ? -9.452 5.530 -6.542 1.00 87.12 189 LYS A C 1
ATOM 1536 O O . LYS A 1 189 ? -10.568 5.669 -6.053 1.00 87.12 189 LYS A O 1
ATOM 1541 N N . GLN A 1 190 ? -8.404 5.130 -5.825 1.00 84.38 190 GLN A N 1
ATOM 1542 C CA . GLN A 1 190 ? -8.486 4.906 -4.385 1.00 84.38 190 GLN A CA 1
ATOM 1543 C C . GLN A 1 190 ? -8.589 6.219 -3.601 1.00 84.38 190 GLN A C 1
ATOM 1545 O O . GLN A 1 190 ? -9.310 6.262 -2.609 1.00 84.38 190 GLN A O 1
ATOM 1550 N N . VAL A 1 191 ? -7.855 7.257 -4.007 1.00 81.50 191 VAL A N 1
ATOM 1551 C CA . VAL A 1 191 ? -7.894 8.576 -3.355 1.00 81.50 191 VAL A CA 1
ATOM 1552 C C . VAL A 1 191 ? -9.249 9.248 -3.594 1.00 81.50 191 VAL A C 1
ATOM 1554 O O . VAL A 1 191 ? -9.901 9.661 -2.643 1.00 81.50 191 VAL A O 1
ATOM 1557 N N . GLU A 1 192 ? -9.730 9.256 -4.836 1.00 78.50 192 GLU A N 1
ATOM 1558 C CA . GLU A 1 192 ? -11.027 9.830 -5.215 1.00 78.50 192 GLU A CA 1
ATOM 1559 C C . GLU A 1 192 ? -12.201 9.077 -4.566 1.00 78.50 192 GLU A C 1
ATOM 1561 O O . GLU A 1 192 ? -13.126 9.699 -4.046 1.00 78.50 192 GLU A O 1
ATOM 1566 N N . GLY A 1 193 ? -12.142 7.740 -4.509 1.00 64.56 193 GLY A N 1
ATOM 1567 C CA . GLY A 1 193 ? -13.156 6.926 -3.827 1.00 64.56 193 GLY A CA 1
ATOM 1568 C C . GLY A 1 193 ? -13.216 7.143 -2.307 1.00 64.56 193 GLY A C 1
ATOM 1569 O O . GLY A 1 193 ? -14.262 6.941 -1.684 1.00 64.56 193 GLY A O 1
ATOM 1570 N N . GLN A 1 194 ? -12.113 7.583 -1.690 1.00 60.72 194 GLN A N 1
ATOM 1571 C CA . GLN A 1 194 ? -12.095 7.980 -0.278 1.00 60.72 194 GLN A CA 1
ATOM 1572 C C . GLN A 1 194 ? -12.752 9.347 -0.052 1.00 60.72 194 GLN A C 1
ATOM 1574 O O . GLN A 1 194 ? -13.393 9.541 0.981 1.00 60.72 194 GLN A O 1
ATOM 1579 N N . GLU A 1 195 ? -12.635 10.274 -1.003 1.00 58.19 195 GLU A N 1
ATOM 1580 C CA . GLU A 1 195 ? -13.274 11.592 -0.922 1.00 58.19 195 GLU A CA 1
ATOM 1581 C C . GLU A 1 195 ? -14.790 11.521 -1.155 1.00 58.19 195 GLU A C 1
ATOM 1583 O O . GLU A 1 195 ? -15.546 12.210 -0.465 1.00 58.19 195 GLU A O 1
ATOM 1588 N N . SER A 1 196 ? -15.256 10.659 -2.067 1.00 52.59 196 SER A N 1
ATOM 1589 C CA . SER A 1 196 ? -16.689 10.490 -2.349 1.00 52.59 196 SER A CA 1
ATOM 1590 C C . SER A 1 196 ? -17.449 9.857 -1.179 1.00 52.59 196 SER A C 1
ATOM 1592 O O . SER A 1 196 ? -18.512 10.353 -0.804 1.00 52.59 196 SER A O 1
ATOM 1594 N N . SER A 1 197 ? -16.868 8.841 -0.531 1.00 52.50 197 SER A N 1
ATOM 1595 C CA . SER A 1 197 ? -17.490 8.159 0.618 1.00 52.50 197 SER A CA 1
ATOM 1596 C C . SER A 1 197 ? -17.682 9.108 1.817 1.00 52.50 197 SER A C 1
ATOM 1598 O O . SER A 1 197 ? -18.686 9.046 2.514 1.00 52.50 197 SER A O 1
ATOM 1600 N N . GLN A 1 198 ? -16.785 10.085 2.011 1.00 51.50 198 GLN A N 1
ATOM 1601 C CA . GLN A 1 198 ? -16.918 11.102 3.070 1.00 51.50 198 GLN A CA 1
ATOM 1602 C C . GLN A 1 198 ? -17.983 12.181 2.792 1.00 51.50 198 GLN A C 1
ATOM 1604 O O . GLN A 1 198 ? -18.362 12.925 3.706 1.00 51.50 198 GLN A O 1
ATOM 1609 N N . GLN A 1 199 ? -18.432 12.335 1.543 1.00 47.56 199 GLN A N 1
ATOM 1610 C CA . GLN A 1 199 ? -19.440 13.328 1.158 1.00 47.56 199 GLN A CA 1
ATOM 1611 C C . GLN A 1 199 ? -20.861 12.757 1.115 1.00 47.56 199 GLN A C 1
ATOM 1613 O O . GLN A 1 199 ? -21.808 13.508 1.371 1.00 47.56 199 GLN A O 1
ATOM 1618 N N . GLU A 1 200 ? -21.021 11.467 0.819 1.00 48.50 200 GLU A N 1
ATOM 1619 C CA . GLU A 1 200 ? -22.328 10.799 0.798 1.00 48.50 200 GLU A CA 1
ATOM 1620 C C . GLU A 1 200 ? -22.901 10.620 2.214 1.00 48.50 200 GLU A C 1
ATOM 1622 O O . GLU A 1 200 ? -24.042 11.030 2.448 1.00 48.50 200 GLU A O 1
ATOM 1627 N N . ASP A 1 201 ? -22.084 10.223 3.196 1.00 51.69 201 ASP A N 1
ATOM 1628 C CA . ASP A 1 201 ? -22.518 10.091 4.600 1.00 51.69 201 ASP A CA 1
ATOM 1629 C C . ASP A 1 201 ? -23.018 11.423 5.196 1.00 51.69 201 ASP A C 1
ATOM 1631 O O . ASP A 1 201 ? -24.027 11.483 5.903 1.00 51.69 201 ASP A O 1
ATOM 1635 N N . LYS A 1 202 ? -22.387 12.550 4.827 1.00 50.62 202 LYS A N 1
ATOM 1636 C CA . LYS A 1 202 ? -22.815 13.896 5.262 1.00 50.62 202 LYS A CA 1
ATOM 1637 C C . LYS A 1 202 ? -24.151 14.341 4.659 1.00 50.62 202 LYS A C 1
ATOM 1639 O O . LYS A 1 202 ? -24.778 15.265 5.189 1.00 50.62 202 LYS A O 1
ATOM 1644 N N . LYS A 1 203 ? -24.572 13.763 3.530 1.00 45.97 203 LYS A N 1
ATOM 1645 C CA . LYS A 1 203 ? -25.871 14.058 2.903 1.00 45.97 203 LYS A CA 1
ATOM 1646 C C . LYS A 1 203 ? -26.980 13.190 3.487 1.00 45.97 203 LYS A C 1
ATOM 1648 O O . LYS A 1 203 ? -28.071 13.713 3.716 1.00 45.97 203 LYS A O 1
ATOM 1653 N N . GLU A 1 204 ? -26.711 11.921 3.780 1.00 46.81 204 GLU A N 1
ATOM 1654 C CA . GLU A 1 204 ? -27.694 11.037 4.418 1.00 46.81 204 GLU A CA 1
ATOM 1655 C C . GLU A 1 204 ? -28.020 11.472 5.853 1.00 46.81 204 GLU A C 1
ATOM 1657 O O . GLU A 1 204 ? -29.192 11.506 6.233 1.00 46.81 204 GLU A O 1
ATOM 1662 N N . GLU A 1 205 ? -27.030 11.930 6.624 1.00 48.81 205 GLU A N 1
ATOM 1663 C CA . GLU A 1 205 ? -27.245 12.424 7.991 1.00 48.81 205 GLU A CA 1
ATOM 1664 C C . GLU A 1 205 ? -28.113 13.702 8.025 1.00 48.81 205 GLU A C 1
ATOM 1666 O O . GLU A 1 205 ? -29.014 13.837 8.856 1.00 48.81 205 GLU A O 1
ATOM 1671 N N . LYS A 1 206 ? -27.939 14.612 7.053 1.00 51.03 206 LYS A N 1
ATOM 1672 C CA . LYS A 1 206 ? -28.785 15.815 6.913 1.00 51.03 206 LYS A CA 1
ATOM 1673 C C . LYS A 1 206 ? -30.222 15.496 6.506 1.00 51.03 206 LYS A C 1
ATOM 1675 O O . LYS A 1 206 ? -31.150 16.146 6.990 1.00 51.03 206 LYS A O 1
ATOM 1680 N N . ASN A 1 207 ? -30.412 14.509 5.634 1.00 51.97 207 ASN A N 1
ATOM 1681 C CA . ASN A 1 207 ? -31.744 14.102 5.198 1.00 51.97 207 ASN A CA 1
ATOM 1682 C C . ASN A 1 207 ? -32.514 13.412 6.331 1.00 51.97 207 ASN A C 1
ATOM 1684 O O . ASN A 1 207 ? -33.694 13.702 6.524 1.00 51.97 207 ASN A O 1
ATOM 1688 N N . ASN A 1 208 ? -31.848 12.583 7.137 1.00 55.88 208 ASN A N 1
ATOM 1689 C CA . ASN A 1 208 ? -32.484 11.916 8.272 1.00 55.88 208 ASN A CA 1
ATOM 1690 C C . ASN A 1 208 ? -32.869 12.899 9.395 1.00 55.88 208 ASN A C 1
ATOM 1692 O O . ASN A 1 208 ? -33.995 12.824 9.888 1.00 55.88 208 ASN A O 1
ATOM 1696 N N . LEU A 1 209 ? -32.025 13.895 9.712 1.00 55.88 209 LEU A N 1
ATOM 1697 C CA . LEU A 1 209 ? -32.380 14.957 10.671 1.00 55.88 209 LEU A CA 1
ATOM 1698 C C . LEU A 1 209 ? -33.587 15.794 10.214 1.00 55.88 209 LEU A C 1
ATOM 1700 O O . LEU A 1 209 ? -34.443 16.145 11.027 1.00 55.88 209 LEU A O 1
ATOM 1704 N N . SER A 1 210 ? -33.681 16.107 8.918 1.00 62.12 210 SER A N 1
ATOM 1705 C CA . SER A 1 210 ? -34.796 16.892 8.374 1.00 62.12 210 SER A CA 1
ATOM 1706 C C . SER A 1 210 ? -36.122 16.117 8.404 1.00 62.12 210 SER A C 1
ATOM 1708 O O . SER A 1 210 ? -37.168 16.681 8.734 1.00 62.12 210 SER A O 1
ATOM 1710 N N . VAL A 1 211 ? -36.083 14.807 8.139 1.00 63.38 211 VAL A N 1
ATOM 1711 C CA . VAL A 1 211 ? -37.263 13.927 8.186 1.00 63.38 211 VAL A CA 1
ATOM 1712 C C . VAL A 1 211 ? -37.763 13.725 9.621 1.00 63.38 211 VAL A C 1
ATOM 1714 O O . VAL A 1 211 ? -38.974 13.680 9.854 1.00 63.38 211 VAL A O 1
ATOM 1717 N N . GLU A 1 212 ? -36.863 13.636 10.598 1.00 59.00 212 GLU A N 1
ATOM 1718 C CA . GLU A 1 212 ? -37.225 13.457 12.008 1.00 59.00 212 GLU A CA 1
ATOM 1719 C C . GLU A 1 212 ? -37.804 14.744 12.624 1.00 59.00 212 GLU A C 1
ATOM 1721 O O . GLU A 1 212 ? -38.824 14.702 13.320 1.00 59.00 212 GLU A O 1
ATOM 1726 N N . GLN A 1 213 ? -37.252 15.909 12.261 1.00 59.62 213 GLN A N 1
ATOM 1727 C CA . GLN A 1 213 ? -37.809 17.218 12.620 1.00 59.62 213 GLN A CA 1
ATOM 1728 C C . GLN A 1 213 ? -39.216 17.423 12.039 1.00 59.62 213 GLN A C 1
ATOM 1730 O O . GLN A 1 213 ? -40.122 17.838 12.765 1.00 59.62 213 GLN A O 1
ATOM 1735 N N . ALA A 1 214 ? -39.445 17.050 10.777 1.00 59.91 214 ALA A N 1
ATOM 1736 C CA . ALA A 1 214 ? -40.763 17.146 10.145 1.00 59.91 214 ALA A CA 1
ATOM 1737 C C . ALA A 1 214 ? -41.815 16.233 10.808 1.00 59.91 214 ALA A C 1
ATOM 1739 O O . ALA A 1 214 ? -42.962 16.640 11.001 1.00 59.91 214 ALA A O 1
ATOM 1740 N N . LYS A 1 215 ? -41.430 15.019 11.230 1.00 63.88 215 LYS A N 1
ATOM 1741 C CA . LYS A 1 215 ? -42.324 14.105 11.966 1.00 63.88 215 LYS A CA 1
ATOM 1742 C C . LYS A 1 215 ? -42.662 14.599 13.373 1.00 63.88 215 LYS A C 1
ATOM 1744 O O . LYS A 1 215 ? -43.767 14.348 13.846 1.00 63.88 215 LYS A O 1
ATOM 1749 N N . SER A 1 216 ? -41.740 15.300 14.036 1.00 60.00 216 SER A N 1
ATOM 1750 C CA . SER A 1 216 ? -41.970 15.849 15.379 1.00 60.00 216 SER A CA 1
ATOM 1751 C C . SER A 1 216 ? -42.990 16.995 15.390 1.00 60.00 216 SER A C 1
ATOM 1753 O O . SER A 1 216 ? -43.778 17.107 16.326 1.00 60.00 216 SER A O 1
ATOM 1755 N N . LEU A 1 217 ? -43.036 17.793 14.318 1.00 55.78 217 LEU A N 1
ATOM 1756 C CA . LEU A 1 217 ? -43.979 18.905 14.171 1.00 55.78 217 LEU A CA 1
ATOM 1757 C C . LEU A 1 217 ? -45.406 18.424 13.866 1.00 55.78 217 LEU A C 1
ATOM 1759 O O . LEU A 1 217 ? -46.364 18.994 14.376 1.00 55.78 217 LEU A O 1
ATOM 1763 N N . LEU A 1 218 ? -45.553 17.329 13.115 1.00 54.19 218 LEU A N 1
ATOM 1764 C CA . LEU A 1 218 ? -46.860 16.736 12.797 1.00 54.19 218 LEU A CA 1
ATOM 1765 C C . LEU A 1 218 ? -47.522 15.999 13.970 1.00 54.19 218 LEU A C 1
ATOM 1767 O O . LEU A 1 218 ? -48.706 15.695 13.899 1.00 54.19 218 LEU A O 1
ATOM 1771 N N . LYS A 1 219 ? -46.784 15.696 15.044 1.00 53.47 219 LYS A N 1
ATOM 1772 C CA . LYS A 1 219 ? -47.316 14.971 16.211 1.00 53.47 219 LYS A CA 1
ATOM 1773 C C . LYS A 1 219 ? -47.895 15.892 17.296 1.00 53.47 219 LYS A C 1
ATOM 1775 O O . LYS A 1 219 ? -48.496 15.396 18.242 1.00 53.47 219 LYS A O 1
ATOM 1780 N N . ASN A 1 220 ? -47.704 17.206 17.150 1.00 51.38 220 ASN A N 1
ATOM 1781 C CA . ASN A 1 220 ? -48.145 18.244 18.089 1.00 51.38 220 ASN A CA 1
ATOM 1782 C C . ASN A 1 220 ? -49.294 19.116 17.538 1.00 51.38 220 ASN A C 1
ATOM 1784 O O . ASN A 1 220 ? -49.558 20.183 18.090 1.00 51.38 220 ASN A O 1
ATOM 1788 N N . THR A 1 221 ? -49.950 18.684 16.455 1.00 44.69 221 THR A N 1
ATOM 1789 C CA . THR A 1 221 ? -51.184 19.295 15.921 1.00 44.69 221 THR A CA 1
ATOM 1790 C C . THR A 1 221 ? -52.321 18.294 16.044 1.00 44.69 221 THR A C 1
ATOM 1792 O O . THR A 1 221 ? -53.443 18.724 16.379 1.00 44.69 221 THR A O 1
#

Radius of gyration: 27.59 Å; chains: 1; bounding box: 77×30×85 Å

pLDDT: mean 75.85, std 11.28, range [44.69, 92.44]

Sequence (221 aa):
FIFLYLLNRQLQINYTKTIKDSDLLKKATLYGNVLQLENSPENIQITQEVEKALRYTQELIDDYKKTRKKARNIYYILQLGTIIFSGVTPILVLVDKLETGQAWLKWLPVICPAIASIVASVVTSFPFQENWISANRVVELLEAEQEKFILGANLSYRIYDVEDTTERGKKARNSIANFITKVNTIHLKQVEGQESSQQEDKKEEKNNLSVEQAKSLLKNT